Protein AF-A0A0Q6UA56-F1 (afdb_monomer_lite)

Secondary structure (DSSP, 8-state):
---HHHHHHHHHHHHHHHHHHHHTS--GGGS---TTSTTHHHHHHHHHHHHHHHHHHHHSTTTHHHHHHHHHHHHHHIIIIISHHHHHH-TT-HHHHHHHHHHHHHHHHHHHHHHTT---HHHHHHHHHHHHHHHHHHHHHHHHHHHHTHHHHHHHS-TT-S-HHHHHHHHHHHHHHHHHHHHHT-SHHHHHHHHHHH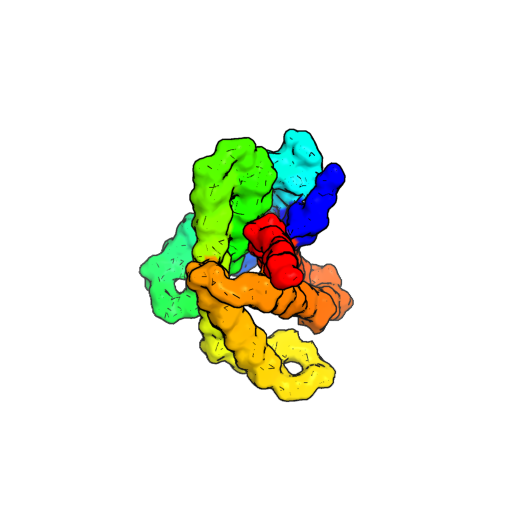HHHHIIIIIHHHHHHSTT-HHHHHHHHHHHHHHHHHHHHHHHHHTT---------

Sequence (253 aa):
MVSVKAVLYALGAFVLGVLGLISGDFAFQWQPVPEHVPLRSVLASVSAAAMAGAALAAVLPRLAREGRLLLAIFFGVWAVLLHGPHVALQPGSVAEWLGVAESAAMAAGGVALFADTLEAETWRRRLTFSSRIAFGLCLLVFGLSHFVYLAFTAQMVPAWLPWRTGWAAATGAGHVLAGLAFLSNRGLKAAGPAIFGMMASFVVLLHIPRVIAEPTSRMEWTMTAVALTLTGAAFALWRRTAEREPEAEPAVQ

Structure (mmCIF, N/CA/C/O backbone):
data_AF-A0A0Q6UA56-F1
#
_entry.id   AF-A0A0Q6UA56-F1
#
loop_
_atom_site.group_PDB
_atom_site.id
_atom_site.type_symbol
_atom_site.label_atom_id
_atom_site.label_alt_id
_atom_site.label_comp_id
_atom_site.label_asym_id
_atom_site.label_entity_id
_atom_site.label_seq_id
_atom_site.pdbx_PDB_ins_code
_atom_site.Cartn_x
_atom_site.Cartn_y
_atom_site.Cartn_z
_atom_site.occupancy
_atom_site.B_iso_or_equiv
_atom_site.auth_seq_id
_atom_site.auth_comp_id
_atom_site.auth_asym_id
_atom_site.auth_atom_id
_atom_site.pdbx_PDB_model_num
ATOM 1 N N . MET A 1 1 ? -3.223 16.951 17.116 1.00 63.03 1 MET A N 1
ATOM 2 C CA . MET A 1 1 ? -1.905 16.512 16.600 1.00 63.03 1 MET A CA 1
ATOM 3 C C . MET A 1 1 ? -2.092 15.732 15.309 1.00 63.03 1 MET A C 1
ATOM 5 O O . MET A 1 1 ? -3.081 15.017 15.189 1.00 63.03 1 MET A O 1
ATOM 9 N N . VAL A 1 2 ? -1.176 15.882 14.351 1.00 77.25 2 VAL A N 1
ATOM 10 C CA . VAL A 1 2 ? -1.194 15.117 13.093 1.00 77.25 2 VAL A CA 1
ATOM 11 C C . VAL A 1 2 ? -0.794 13.666 13.383 1.00 77.25 2 VAL A C 1
ATOM 13 O O . VAL A 1 2 ? 0.146 13.410 14.131 1.00 77.25 2 VAL A O 1
ATOM 16 N N . SER A 1 3 ? -1.534 12.706 12.830 1.00 88.38 3 SER A N 1
ATOM 17 C CA . SER A 1 3 ? -1.296 11.280 13.068 1.00 88.38 3 SER A CA 1
ATOM 18 C C . SER A 1 3 ? -0.100 10.781 12.254 1.00 88.38 3 SER A C 1
ATOM 20 O O . SER A 1 3 ? -0.149 10.812 11.028 1.00 88.38 3 SER A O 1
ATOM 22 N N . VAL A 1 4 ? 0.947 10.269 12.913 1.00 92.06 4 VAL A N 1
ATOM 23 C CA . VAL A 1 4 ? 2.174 9.785 12.239 1.00 92.06 4 VAL A CA 1
ATOM 24 C C . VAL A 1 4 ? 1.868 8.679 11.218 1.00 92.06 4 VAL A C 1
ATOM 26 O O . VAL A 1 4 ? 2.369 8.722 10.098 1.00 92.06 4 VAL A O 1
ATOM 29 N N . LYS A 1 5 ? 0.971 7.738 11.556 1.00 91.44 5 LYS A N 1
ATOM 30 C CA . LYS A 1 5 ? 0.497 6.695 10.623 1.00 91.44 5 LYS A CA 1
ATOM 31 C C . LYS A 1 5 ? -0.157 7.278 9.367 1.00 91.44 5 LYS A C 1
ATOM 33 O O . LYS A 1 5 ? 0.067 6.772 8.272 1.00 91.44 5 LYS A O 1
ATOM 38 N N . ALA A 1 6 ? -0.920 8.363 9.513 1.00 93.75 6 ALA A N 1
ATOM 39 C CA . ALA A 1 6 ? -1.549 9.033 8.380 1.00 93.75 6 ALA A CA 1
ATOM 40 C C . ALA A 1 6 ? -0.520 9.765 7.511 1.00 93.75 6 ALA A C 1
ATOM 42 O O . ALA A 1 6 ? -0.647 9.730 6.295 1.00 93.75 6 ALA A O 1
ATOM 43 N N . VAL A 1 7 ? 0.506 10.376 8.116 1.00 96.88 7 VAL A N 1
ATOM 44 C CA . VAL A 1 7 ? 1.585 11.050 7.375 1.00 96.88 7 VAL A CA 1
ATOM 45 C C . VAL A 1 7 ? 2.345 10.062 6.507 1.00 96.88 7 VAL A C 1
ATOM 47 O O . VAL A 1 7 ? 2.508 10.319 5.322 1.00 96.88 7 VAL A O 1
ATOM 50 N N . LEU A 1 8 ? 2.758 8.919 7.061 1.00 95.88 8 LEU A N 1
ATOM 51 C CA . LEU A 1 8 ? 3.504 7.916 6.301 1.00 95.88 8 LEU A CA 1
ATOM 52 C C . LEU A 1 8 ? 2.693 7.386 5.108 1.00 95.88 8 LEU A C 1
ATOM 54 O O . LEU A 1 8 ? 3.186 7.349 3.985 1.00 95.88 8 LEU A O 1
ATOM 58 N N . TYR A 1 9 ? 1.425 7.039 5.350 1.00 98.25 9 TYR A N 1
ATOM 59 C CA . TYR A 1 9 ? 0.499 6.568 4.319 1.00 98.25 9 TYR A CA 1
ATOM 60 C C . TYR A 1 9 ? 0.261 7.613 3.218 1.00 98.25 9 TYR A C 1
ATOM 62 O O . TYR A 1 9 ? 0.370 7.310 2.026 1.00 98.25 9 TYR A O 1
ATOM 70 N N . ALA A 1 10 ? -0.039 8.852 3.620 1.00 98.19 10 ALA A N 1
ATOM 71 C CA . ALA A 1 10 ? -0.338 9.943 2.705 1.00 98.19 10 ALA A CA 1
ATOM 72 C C . ALA A 1 10 ? 0.896 10.418 1.932 1.00 98.19 10 ALA A C 1
ATOM 74 O O . ALA A 1 10 ? 0.753 10.815 0.784 1.00 98.19 10 ALA A O 1
ATOM 75 N N . LEU A 1 11 ? 2.099 10.350 2.511 1.00 98.44 11 LEU A N 1
ATOM 76 C CA . LEU A 1 11 ? 3.329 10.761 1.834 1.00 98.44 11 LEU A CA 1
ATOM 77 C C . LEU A 1 11 ? 3.565 9.940 0.563 1.00 98.44 11 LEU A C 1
ATOM 79 O O . LEU A 1 11 ? 3.810 10.521 -0.490 1.00 98.44 11 LEU A O 1
ATOM 83 N N . GLY A 1 12 ? 3.419 8.613 0.631 1.00 98.12 12 GLY A N 1
ATOM 84 C CA . GLY A 1 12 ? 3.532 7.762 -0.557 1.00 98.12 12 GLY A CA 1
ATOM 85 C C . GLY A 1 12 ? 2.491 8.118 -1.622 1.00 98.12 12 GLY A C 1
ATOM 86 O O . GLY A 1 12 ? 2.844 8.341 -2.776 1.00 98.12 12 GLY A O 1
ATOM 87 N N . ALA A 1 13 ? 1.227 8.299 -1.225 1.00 98.56 13 ALA A N 1
ATOM 88 C CA . ALA A 1 13 ? 0.138 8.606 -2.152 1.00 98.56 13 ALA A CA 1
ATOM 89 C C . ALA A 1 13 ? 0.306 9.997 -2.785 1.00 98.56 13 ALA A C 1
ATOM 91 O O . ALA A 1 13 ? 0.029 10.190 -3.969 1.00 98.56 13 ALA A O 1
ATOM 92 N N . PHE A 1 14 ? 0.810 10.958 -2.009 1.00 98.75 14 PHE A N 1
ATOM 93 C CA . PHE A 1 14 ? 1.140 12.294 -2.482 1.00 98.75 14 PHE A CA 1
ATOM 94 C C . PHE A 1 14 ? 2.258 12.252 -3.524 1.00 98.75 14 PHE A C 1
ATOM 96 O O . PHE A 1 14 ? 2.091 12.814 -4.604 1.00 98.75 14 PHE A O 1
ATOM 103 N N . VAL A 1 15 ? 3.357 11.542 -3.244 1.00 98.50 15 VAL A N 1
ATOM 104 C CA . VAL A 1 15 ? 4.458 11.367 -4.205 1.00 98.50 15 VAL A CA 1
ATOM 105 C C . VAL A 1 15 ? 3.955 10.683 -5.476 1.00 98.50 15 VAL A C 1
ATOM 107 O O . VAL A 1 15 ? 4.253 11.151 -6.570 1.00 98.50 15 VAL A O 1
ATOM 110 N N . LEU A 1 16 ? 3.121 9.647 -5.355 1.00 97.94 16 LEU A N 1
ATOM 111 C CA . LEU A 1 16 ? 2.505 8.968 -6.497 1.00 97.94 16 LEU A CA 1
ATOM 112 C C . LEU A 1 16 ? 1.686 9.940 -7.370 1.00 97.94 16 LEU A C 1
ATOM 114 O O . LEU A 1 16 ? 1.749 9.885 -8.599 1.00 97.94 16 LEU A O 1
ATOM 118 N N . GLY A 1 17 ? 0.952 10.863 -6.740 1.00 98.31 17 GLY A N 1
ATOM 119 C CA . GLY A 1 17 ? 0.175 11.896 -7.430 1.00 98.31 17 GLY A CA 1
ATOM 120 C C . GLY A 1 17 ? 1.066 12.934 -8.105 1.00 98.31 17 GLY A C 1
ATOM 121 O O . GLY A 1 17 ? 0.856 13.273 -9.264 1.00 98.31 17 GLY A O 1
ATOM 122 N N . VAL A 1 18 ? 2.125 13.386 -7.434 1.00 98.62 18 VAL A N 1
ATOM 123 C CA . VAL A 1 18 ? 3.112 14.301 -8.026 1.00 98.62 18 VAL A CA 1
ATOM 124 C C . VAL A 1 18 ? 3.795 13.667 -9.243 1.00 98.62 18 VAL A C 1
ATOM 126 O O . VAL A 1 18 ? 3.901 14.314 -10.282 1.00 98.62 18 VAL A O 1
ATOM 129 N N . LEU A 1 19 ? 4.187 12.392 -9.168 1.00 98.25 19 LEU A N 1
ATOM 130 C CA . LEU A 1 19 ? 4.771 11.668 -10.304 1.00 98.25 19 LEU A CA 1
ATOM 131 C C . LEU A 1 19 ? 3.794 11.564 -11.480 1.00 98.25 19 LEU A C 1
ATOM 133 O O . LEU A 1 19 ? 4.201 11.737 -12.630 1.00 98.25 19 LEU A O 1
ATOM 137 N N . GLY A 1 20 ? 2.510 11.315 -11.210 1.00 97.69 20 GLY A N 1
ATOM 138 C CA . GLY A 1 20 ? 1.463 11.316 -12.233 1.00 97.69 20 GLY A CA 1
ATOM 139 C C . GLY A 1 20 ? 1.304 12.680 -12.912 1.00 97.69 20 GLY A C 1
ATOM 140 O O . GLY A 1 20 ? 1.238 12.747 -14.134 1.00 97.69 20 GLY A O 1
ATOM 141 N N . LEU A 1 21 ? 1.339 13.773 -12.142 1.00 98.19 21 LEU A N 1
ATOM 142 C CA . LEU A 1 21 ? 1.264 15.140 -12.672 1.00 98.19 21 LEU A CA 1
ATOM 143 C C . LEU A 1 21 ? 2.483 15.516 -13.519 1.00 98.19 21 LEU A C 1
ATOM 145 O O . LEU A 1 21 ? 2.326 16.120 -14.575 1.00 98.19 21 LEU A O 1
ATOM 149 N N . ILE A 1 22 ? 3.687 15.148 -13.074 1.00 97.62 22 ILE A N 1
ATOM 150 C CA . ILE A 1 22 ? 4.934 15.424 -13.803 1.00 97.62 22 ILE A CA 1
ATOM 151 C C . ILE A 1 22 ? 4.972 14.651 -15.124 1.00 97.62 22 ILE A C 1
ATOM 153 O O . ILE A 1 22 ? 5.412 15.178 -16.141 1.00 97.62 22 ILE A O 1
ATOM 157 N N . SER A 1 23 ? 4.529 13.394 -15.108 1.00 96.50 23 SER A N 1
ATOM 158 C CA . SER A 1 23 ? 4.579 12.521 -16.285 1.00 96.50 23 SER A CA 1
ATOM 159 C C . SER A 1 23 ? 3.403 12.690 -17.244 1.00 96.50 23 SER A C 1
ATOM 161 O O . SER A 1 23 ? 3.519 12.295 -18.401 1.00 96.50 23 SER A O 1
ATOM 163 N N . GLY A 1 24 ? 2.272 13.233 -16.781 1.00 96.19 24 GLY A N 1
ATOM 164 C CA . GLY A 1 24 ? 1.023 13.263 -17.546 1.00 96.19 24 GLY A CA 1
ATOM 165 C C . GLY A 1 24 ? 0.486 11.864 -17.865 1.00 96.19 24 GLY A C 1
ATOM 166 O O . GLY A 1 24 ? -0.203 11.683 -18.869 1.00 96.19 24 GLY A O 1
ATOM 167 N N . ASP A 1 25 ? 0.842 10.866 -17.053 1.00 97.19 25 ASP A N 1
ATOM 168 C CA . ASP A 1 25 ? 0.607 9.454 -17.335 1.00 97.19 25 ASP A CA 1
ATOM 169 C C . ASP A 1 25 ? 0.275 8.659 -16.059 1.00 97.19 25 ASP A C 1
ATOM 171 O O . ASP A 1 25 ? 0.653 9.015 -14.939 1.00 97.19 25 ASP A O 1
ATOM 175 N N . PHE A 1 26 ? -0.456 7.562 -16.238 1.00 97.31 26 PHE A N 1
ATOM 176 C CA . PHE A 1 26 ? -0.879 6.651 -15.183 1.00 97.31 26 PHE A CA 1
ATOM 177 C C . PHE A 1 26 ? 0.310 5.911 -14.553 1.00 97.31 26 PHE A C 1
ATOM 179 O O . PHE A 1 26 ? 1.365 5.752 -15.167 1.00 97.31 26 PHE A O 1
ATOM 186 N N . ALA A 1 27 ? 0.146 5.463 -13.306 1.00 96.38 27 ALA A N 1
ATOM 187 C CA . ALA A 1 27 ? 1.198 4.827 -12.509 1.00 96.38 27 ALA A CA 1
ATOM 188 C C . ALA A 1 27 ? 1.499 3.377 -12.948 1.00 96.38 27 ALA A C 1
ATOM 190 O O . ALA A 1 27 ? 1.252 2.445 -12.188 1.00 96.38 27 ALA A O 1
ATOM 191 N N . PHE A 1 28 ? 2.031 3.185 -14.160 1.00 96.69 28 PHE A N 1
ATOM 192 C CA . PHE A 1 28 ? 2.455 1.889 -14.714 1.00 96.69 28 PHE A CA 1
ATOM 193 C C . PHE A 1 28 ? 1.449 0.756 -14.420 1.00 96.69 28 PHE A C 1
ATOM 195 O O . PHE A 1 28 ? 0.249 0.920 -14.627 1.00 96.69 28 PHE A O 1
ATOM 202 N N . GLN A 1 29 ? 1.928 -0.376 -13.893 1.00 94.75 29 GLN A N 1
ATOM 203 C CA . GLN A 1 29 ? 1.103 -1.529 -13.537 1.00 94.75 29 GLN A CA 1
ATOM 204 C C . GLN A 1 29 ? 0.075 -1.237 -12.436 1.00 94.75 29 GLN A C 1
ATOM 206 O O . GLN A 1 29 ? -0.913 -1.946 -12.355 1.00 94.75 29 GLN A O 1
ATOM 211 N N . TRP A 1 30 ? 0.248 -0.204 -11.604 1.00 96.44 30 TRP A N 1
ATOM 212 C CA . TRP A 1 30 ? -0.716 0.120 -10.543 1.00 96.44 30 TRP A CA 1
ATOM 213 C C . TRP A 1 30 ? -1.978 0.803 -11.076 1.00 96.44 30 TRP A C 1
ATOM 215 O O . TRP A 1 30 ? -3.033 0.696 -10.455 1.00 96.44 30 TRP A O 1
ATOM 225 N N . GLN A 1 31 ? -1.887 1.455 -12.238 1.00 95.94 31 GLN A N 1
ATOM 226 C CA . GLN A 1 31 ? -3.025 2.007 -12.973 1.00 95.94 31 GLN A CA 1
ATOM 227 C C . GLN A 1 31 ? -2.971 1.549 -14.440 1.00 95.94 31 GLN A C 1
ATOM 229 O O . GLN A 1 31 ? -2.607 2.348 -15.307 1.00 95.94 31 GLN A O 1
ATOM 234 N N . PRO A 1 32 ? -3.330 0.285 -14.735 1.00 94.94 32 PRO A N 1
ATOM 235 C CA . PRO A 1 32 ? -3.221 -0.316 -16.066 1.00 94.94 32 PRO A CA 1
ATOM 236 C C . PRO A 1 32 ? -4.303 0.202 -17.036 1.00 94.94 32 PRO A C 1
ATOM 238 O O . PRO A 1 32 ? -5.095 -0.554 -17.588 1.00 94.94 32 PRO A O 1
ATOM 241 N N . VAL A 1 33 ? -4.366 1.519 -17.247 1.00 95.06 33 VAL A N 1
ATOM 242 C CA . VAL A 1 33 ? -5.292 2.149 -18.195 1.00 95.06 33 VAL A CA 1
ATOM 243 C C . VAL A 1 33 ? -4.732 2.006 -19.616 1.00 95.06 33 VAL A C 1
ATOM 245 O O . VAL A 1 33 ? -3.648 2.547 -19.883 1.00 95.06 33 VAL A O 1
ATOM 248 N N . PRO A 1 34 ? -5.451 1.337 -20.541 1.00 93.69 34 PRO A N 1
ATOM 249 C CA . PRO A 1 34 ? -4.955 1.064 -21.887 1.00 93.69 34 PRO A CA 1
ATOM 250 C C . PRO A 1 34 ? -4.600 2.326 -22.676 1.00 93.69 34 PRO A C 1
ATOM 252 O O . PRO A 1 34 ? -5.268 3.351 -22.557 1.00 93.69 34 PRO A O 1
ATOM 255 N N . GLU A 1 35 ? -3.590 2.235 -23.542 1.00 92.88 35 GLU A N 1
ATOM 256 C CA . GLU A 1 35 ? -3.100 3.370 -24.342 1.00 92.88 35 GLU A CA 1
ATOM 257 C C . GLU A 1 35 ? -4.153 3.960 -25.291 1.00 92.88 35 GLU A C 1
ATOM 259 O O . GLU A 1 35 ? -4.131 5.156 -25.567 1.00 92.88 35 GLU A O 1
ATOM 264 N N . HIS A 1 36 ? -5.110 3.145 -25.743 1.00 93.88 36 HIS A N 1
ATOM 265 C CA . HIS A 1 36 ? -6.160 3.552 -26.680 1.00 93.88 36 HIS A CA 1
ATOM 266 C C . HIS A 1 36 ? -7.305 4.354 -26.036 1.00 93.88 36 HIS A C 1
ATOM 268 O O . HIS A 1 36 ? -8.225 4.773 -26.738 1.00 93.88 36 HIS A O 1
ATOM 274 N N . VAL A 1 37 ? -7.298 4.552 -24.712 1.00 95.19 37 VAL A N 1
ATOM 275 C CA . VAL A 1 37 ? -8.332 5.338 -24.027 1.00 95.19 37 VAL A CA 1
ATOM 276 C C . VAL A 1 37 ? -8.251 6.805 -24.482 1.00 95.19 37 VAL A C 1
ATOM 278 O O . VAL A 1 37 ? -7.183 7.417 -24.409 1.00 95.19 37 VAL A O 1
ATOM 281 N N . PRO A 1 38 ? -9.357 7.422 -24.936 1.00 96.12 38 PRO A N 1
ATOM 282 C CA . PRO A 1 38 ? -9.341 8.824 -25.337 1.00 96.12 38 PRO A CA 1
ATOM 283 C C . PRO A 1 38 ? -9.033 9.731 -24.140 1.00 96.12 38 PRO A C 1
ATOM 285 O O . PRO A 1 38 ? -9.452 9.461 -23.016 1.00 96.12 38 PRO A O 1
ATOM 288 N N . LEU A 1 39 ? -8.312 10.833 -24.384 1.00 95.94 39 LEU A N 1
ATOM 289 C CA . LEU A 1 39 ? -7.909 11.799 -23.349 1.00 95.94 39 LEU A CA 1
ATOM 290 C C . LEU A 1 39 ? -7.103 11.176 -22.189 1.00 95.94 39 LEU A C 1
ATOM 292 O O . LEU A 1 39 ? -7.087 11.724 -21.088 1.00 95.94 39 LEU A O 1
ATOM 296 N N . ARG A 1 40 ? -6.404 10.054 -22.425 1.00 95.38 40 ARG A N 1
ATOM 297 C CA . ARG A 1 40 ? -5.657 9.300 -21.403 1.00 95.38 40 ARG A CA 1
ATOM 298 C C . ARG A 1 40 ? -4.748 10.170 -20.535 1.00 95.38 40 ARG A C 1
ATOM 300 O O . ARG A 1 40 ? -4.776 10.029 -19.319 1.00 95.38 40 ARG A O 1
ATOM 307 N N . SER A 1 41 ? -3.988 11.089 -21.131 1.00 96.38 41 SER A N 1
ATOM 308 C CA . SER A 1 41 ? -3.093 11.986 -20.385 1.00 96.38 41 SER A CA 1
ATOM 309 C C . SER A 1 41 ? -3.844 12.996 -19.514 1.00 96.38 41 SER A C 1
ATOM 311 O O . SER A 1 41 ? -3.438 13.277 -18.389 1.00 96.38 41 SER A O 1
ATOM 313 N N . VAL A 1 42 ? -4.982 13.513 -19.988 1.00 97.12 42 VAL A N 1
ATOM 314 C CA . VAL A 1 42 ? -5.856 14.395 -19.199 1.00 97.12 42 VAL A CA 1
ATOM 315 C C . VAL A 1 42 ? -6.450 13.622 -18.025 1.00 97.12 42 VAL A C 1
ATOM 317 O O . VAL A 1 42 ? -6.401 14.097 -16.893 1.00 97.12 42 VAL A O 1
ATOM 320 N N . LEU A 1 43 ? -6.954 12.409 -18.270 1.00 97.00 43 LEU A N 1
ATOM 321 C CA . LEU A 1 43 ? -7.477 11.530 -17.223 1.00 97.00 43 LEU A CA 1
ATOM 322 C C . LEU A 1 43 ? -6.396 11.170 -16.197 1.00 97.00 43 LEU A C 1
ATOM 324 O O . LEU A 1 43 ? -6.668 11.200 -14.998 1.00 97.00 43 LEU A O 1
ATOM 328 N N . ALA A 1 44 ? -5.170 10.894 -16.648 1.00 97.19 44 ALA A N 1
ATOM 329 C CA . ALA A 1 44 ? -4.029 10.638 -15.777 1.00 97.19 44 ALA A CA 1
ATOM 330 C C . ALA A 1 44 ? -3.712 11.850 -14.895 1.00 97.19 44 ALA A C 1
ATOM 332 O O . ALA A 1 44 ? -3.604 11.702 -13.681 1.00 97.19 44 ALA A O 1
ATOM 333 N N . SER A 1 45 ? -3.649 13.052 -15.470 1.00 97.69 45 SER A N 1
ATOM 334 C CA . SER A 1 45 ? -3.406 14.291 -14.722 1.00 97.69 45 SER A CA 1
ATOM 335 C C . SER A 1 45 ? -4.516 14.599 -13.713 1.00 97.69 45 SER A C 1
ATOM 337 O O . SER A 1 45 ? -4.225 14.992 -12.585 1.00 97.69 45 SER A O 1
ATOM 339 N N . VAL A 1 46 ? -5.786 14.375 -14.068 1.00 97.50 46 VAL A N 1
ATOM 340 C CA . VAL A 1 46 ? -6.924 14.542 -13.143 1.00 97.50 46 VAL A CA 1
ATOM 341 C C . VAL A 1 46 ? -6.865 13.513 -12.012 1.00 97.50 46 VAL A C 1
ATOM 343 O O . VAL A 1 46 ? -7.003 13.882 -10.846 1.00 97.50 46 VAL A O 1
ATOM 346 N N . SER A 1 47 ? -6.608 12.243 -12.338 1.00 96.50 47 SER A N 1
ATOM 347 C CA . SER A 1 47 ? -6.406 11.156 -11.369 1.00 96.50 47 SER A CA 1
ATOM 348 C C . SER A 1 47 ? -5.273 11.500 -10.391 1.00 96.50 47 SER A C 1
ATOM 350 O O . SER A 1 47 ? -5.435 11.437 -9.171 1.00 96.50 47 SER A O 1
ATOM 352 N N . ALA A 1 48 ? -4.145 11.966 -10.924 1.00 98.00 48 ALA A N 1
ATOM 353 C CA . ALA A 1 48 ? -2.962 12.351 -10.172 1.00 98.00 48 ALA A CA 1
ATOM 354 C C . ALA A 1 48 ? -3.204 13.565 -9.255 1.00 98.00 48 ALA A C 1
ATOM 356 O O . ALA A 1 48 ? -2.846 13.522 -8.075 1.00 98.00 48 ALA A O 1
ATOM 357 N N . ALA A 1 49 ? -3.877 14.609 -9.756 1.00 98.31 49 ALA A N 1
ATOM 358 C CA . ALA A 1 49 ? -4.280 15.775 -8.967 1.00 98.31 49 ALA A CA 1
ATOM 359 C C . ALA A 1 49 ? -5.228 15.388 -7.824 1.00 98.31 49 ALA A C 1
ATOM 361 O O . ALA A 1 49 ? -5.032 15.814 -6.684 1.00 98.31 49 ALA A O 1
ATOM 362 N N . ALA A 1 50 ? -6.235 14.558 -8.114 1.00 97.50 50 ALA A N 1
ATOM 363 C CA . ALA A 1 50 ? -7.196 14.090 -7.123 1.00 97.50 50 ALA A CA 1
ATOM 364 C C . ALA A 1 50 ? -6.510 13.280 -6.014 1.00 97.50 50 ALA A C 1
ATOM 366 O O . ALA A 1 50 ? -6.767 13.517 -4.834 1.00 97.50 50 ALA A O 1
ATOM 367 N N . MET A 1 51 ? -5.590 12.379 -6.373 1.00 97.81 51 MET A N 1
ATOM 368 C CA . MET A 1 51 ? -4.825 11.590 -5.406 1.00 97.81 51 MET A CA 1
ATOM 369 C C . MET A 1 51 ? -3.906 12.463 -4.542 1.00 97.81 51 MET A C 1
ATOM 371 O O . MET A 1 51 ? -3.912 12.324 -3.318 1.00 97.81 51 MET A O 1
ATOM 375 N N . ALA A 1 52 ? -3.162 13.398 -5.145 1.00 98.50 52 ALA A N 1
ATOM 376 C CA . ALA A 1 52 ? -2.298 14.319 -4.406 1.00 98.50 52 ALA A CA 1
ATOM 377 C C . ALA A 1 52 ? -3.107 15.213 -3.448 1.00 98.50 52 ALA A C 1
ATOM 379 O O . ALA A 1 52 ? -2.742 15.372 -2.281 1.00 98.50 52 ALA A O 1
ATOM 380 N N . GLY A 1 53 ? -4.245 15.743 -3.909 1.00 98.44 53 GLY A N 1
ATOM 381 C CA . GLY A 1 53 ? -5.164 16.533 -3.090 1.00 98.44 53 GLY A CA 1
ATOM 382 C C . GLY A 1 53 ? -5.771 15.730 -1.937 1.00 98.44 53 GLY A C 1
ATOM 383 O O . GLY A 1 53 ? -5.788 16.204 -0.801 1.00 98.44 53 GLY A O 1
ATOM 384 N N . ALA A 1 54 ? -6.203 14.490 -2.190 1.00 98.44 54 ALA A N 1
ATOM 385 C CA . ALA A 1 54 ? -6.722 13.594 -1.157 1.00 98.44 54 ALA A CA 1
ATOM 386 C C . ALA A 1 54 ? -5.650 13.234 -0.113 1.00 98.44 54 ALA A C 1
ATOM 388 O O . ALA A 1 54 ? -5.946 13.187 1.082 1.00 98.44 54 ALA A O 1
ATOM 389 N N . ALA A 1 55 ? -4.397 13.048 -0.538 1.00 98.50 55 ALA A N 1
ATOM 390 C CA . ALA A 1 55 ? -3.264 12.811 0.351 1.00 98.50 55 ALA A CA 1
ATOM 391 C C . ALA A 1 55 ? -2.948 14.011 1.252 1.00 98.50 55 ALA A C 1
ATOM 393 O O . ALA A 1 55 ? -2.812 13.844 2.465 1.00 98.50 55 ALA A O 1
ATOM 394 N N . LEU A 1 56 ? -2.925 15.225 0.697 1.00 98.00 56 LEU A N 1
ATOM 395 C CA . LEU A 1 56 ? -2.813 16.457 1.482 1.00 98.00 56 LEU A CA 1
ATOM 396 C C . LEU A 1 56 ? -3.975 16.588 2.478 1.00 98.00 56 LEU A C 1
ATOM 398 O O . LEU A 1 56 ? -3.758 16.806 3.670 1.00 98.00 56 LEU A O 1
ATOM 402 N N . ALA A 1 57 ? -5.211 16.388 2.020 1.00 97.94 57 ALA A N 1
ATOM 403 C CA . ALA A 1 57 ? -6.396 16.445 2.870 1.00 97.94 57 ALA A CA 1
ATOM 404 C C . ALA A 1 57 ? -6.329 15.433 4.030 1.00 97.94 57 ALA A C 1
ATOM 406 O O . ALA A 1 57 ? -6.653 15.785 5.161 1.00 97.94 57 ALA A O 1
ATOM 407 N N . ALA A 1 58 ? -5.832 14.213 3.792 1.00 97.75 58 ALA A N 1
ATOM 408 C CA . ALA A 1 58 ? -5.786 13.129 4.780 1.00 97.75 58 ALA A CA 1
ATOM 409 C C . ALA A 1 58 ? -4.956 13.447 6.043 1.00 97.75 58 ALA A C 1
ATOM 411 O O . ALA A 1 58 ? -5.194 12.848 7.106 1.00 97.75 58 ALA A O 1
ATOM 412 N N . VAL A 1 59 ? -4.003 14.382 5.940 1.00 97.00 59 VAL A N 1
ATOM 413 C CA . VAL A 1 59 ? -3.134 14.823 7.046 1.00 97.00 59 VAL A CA 1
ATOM 414 C C . VAL A 1 59 ? -3.547 16.165 7.653 1.00 97.00 59 VAL A C 1
ATOM 416 O O . VAL A 1 59 ? -3.166 16.458 8.788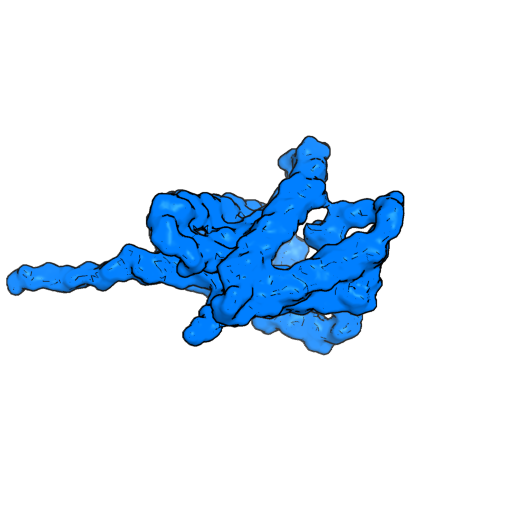 1.00 97.00 59 VAL A O 1
ATOM 419 N N . LEU A 1 60 ? -4.363 16.959 6.955 1.00 95.62 60 LEU A N 1
ATOM 420 C CA . LEU A 1 60 ? -4.877 18.232 7.458 1.00 95.62 60 LEU A CA 1
ATOM 421 C C . LEU A 1 60 ? -6.018 17.987 8.456 1.00 95.62 60 LEU A C 1
ATOM 423 O O . LEU A 1 60 ? -7.031 17.412 8.070 1.00 95.62 60 LEU A O 1
ATOM 427 N N . PRO A 1 61 ? -5.941 18.465 9.716 1.00 92.69 61 PRO A N 1
ATOM 428 C CA . PRO A 1 61 ? -6.943 18.150 10.741 1.00 92.69 61 PRO A CA 1
ATOM 429 C C . PRO A 1 61 ? -8.396 18.433 10.334 1.00 92.69 61 PRO A C 1
ATOM 431 O O . PRO A 1 61 ? -9.286 17.678 10.707 1.00 92.69 61 PRO A O 1
ATOM 434 N N . ARG A 1 62 ? -8.623 19.493 9.545 1.00 94.94 62 ARG A N 1
ATOM 435 C CA . ARG A 1 62 ? -9.954 19.912 9.077 1.00 94.94 62 ARG A CA 1
ATOM 436 C C . ARG A 1 62 ? -10.528 19.047 7.951 1.00 94.94 62 ARG A C 1
ATOM 438 O O . ARG A 1 62 ? -11.737 19.043 7.792 1.00 94.94 62 ARG A O 1
ATOM 445 N N . LEU A 1 63 ? -9.677 18.377 7.171 1.00 96.81 63 LEU A N 1
ATOM 446 C CA . LEU A 1 63 ? -10.059 17.607 5.975 1.00 96.81 63 LEU A CA 1
ATOM 447 C C . LEU A 1 63 ? -9.671 16.125 6.080 1.00 96.81 63 LEU A C 1
ATOM 449 O O . LEU A 1 63 ? -9.775 15.365 5.117 1.00 96.81 63 LEU A O 1
ATOM 453 N N . ALA A 1 64 ? -9.168 15.710 7.246 1.00 96.00 64 ALA A N 1
ATOM 454 C CA . ALA A 1 64 ? -8.568 14.402 7.439 1.00 96.00 64 ALA A CA 1
ATOM 455 C C . ALA A 1 64 ? -9.561 13.276 7.155 1.00 96.00 64 ALA A C 1
ATOM 457 O O . ALA A 1 64 ? -9.193 12.266 6.559 1.00 96.00 64 ALA A O 1
ATOM 458 N N . ARG A 1 65 ? -10.818 13.443 7.572 1.00 96.88 65 ARG A N 1
ATOM 459 C CA . ARG A 1 65 ? -11.879 12.460 7.358 1.00 96.88 65 ARG A CA 1
ATOM 460 C C . ARG A 1 65 ? -12.125 12.248 5.865 1.00 96.88 65 ARG A C 1
ATOM 462 O O . ARG A 1 65 ? -12.097 11.113 5.396 1.00 96.88 65 ARG A O 1
ATOM 469 N N . GLU A 1 66 ? -12.310 13.333 5.132 1.00 97.94 66 GLU A N 1
ATOM 470 C CA . GLU A 1 66 ? -12.615 13.353 3.706 1.00 97.94 66 GLU A CA 1
ATOM 471 C C . GLU A 1 66 ? -11.430 12.820 2.902 1.00 97.94 66 GLU A C 1
ATOM 473 O O . GLU A 1 66 ? -11.604 11.918 2.091 1.00 97.94 66 GLU A O 1
ATOM 478 N N . GLY A 1 67 ? -10.210 13.285 3.181 1.00 98.06 67 GLY A N 1
ATOM 479 C CA . GLY A 1 67 ? -9.006 12.823 2.488 1.00 98.06 67 GLY A CA 1
ATOM 480 C C . GLY A 1 67 ? -8.736 11.328 2.676 1.00 98.06 67 GLY A C 1
ATOM 481 O O . GLY A 1 67 ? -8.424 10.624 1.717 1.00 98.06 67 GLY A O 1
ATOM 482 N N . ARG A 1 68 ? -8.920 10.800 3.895 1.00 98.12 68 ARG A N 1
ATOM 483 C CA . ARG A 1 68 ? -8.752 9.360 4.177 1.00 98.12 68 ARG A CA 1
ATOM 484 C C . ARG A 1 68 ? -9.810 8.516 3.472 1.00 98.12 68 ARG A C 1
ATOM 486 O O . ARG A 1 68 ? -9.476 7.458 2.944 1.00 98.12 68 ARG A O 1
ATOM 493 N N . LEU A 1 69 ? -11.058 8.990 3.445 1.00 98.38 69 LEU A N 1
ATOM 494 C CA . LEU A 1 69 ? -12.138 8.339 2.707 1.00 98.38 69 LEU A CA 1
ATOM 495 C C . LEU A 1 69 ? -11.864 8.347 1.202 1.00 98.38 69 LEU A C 1
ATOM 497 O O . LEU A 1 69 ? -11.992 7.312 0.557 1.00 98.38 69 LEU A O 1
ATOM 501 N N . LEU A 1 70 ? -11.457 9.492 0.653 1.00 98.38 70 LEU A N 1
ATOM 502 C CA . LEU A 1 70 ? -11.145 9.632 -0.764 1.00 98.38 70 LEU A CA 1
ATOM 503 C C . LEU A 1 70 ? -10.013 8.693 -1.174 1.00 98.38 70 LEU A C 1
ATOM 505 O O . LEU A 1 70 ? -10.186 7.961 -2.138 1.00 98.38 70 LEU A O 1
ATOM 509 N N . LEU A 1 71 ? -8.912 8.621 -0.418 1.00 98.56 71 LEU A N 1
ATOM 510 C CA . LEU A 1 71 ? -7.839 7.659 -0.704 1.00 98.56 71 LEU A CA 1
ATOM 511 C C . LEU A 1 71 ? -8.315 6.203 -0.615 1.00 98.56 71 LEU A C 1
ATOM 513 O O . LEU A 1 71 ? -7.926 5.384 -1.444 1.00 98.56 71 LEU A O 1
ATOM 517 N N . ALA A 1 72 ? -9.167 5.872 0.362 1.00 98.69 72 ALA A N 1
ATOM 518 C CA . ALA A 1 72 ? -9.740 4.533 0.485 1.00 98.69 72 ALA A CA 1
ATOM 519 C C . ALA A 1 72 ? -10.571 4.151 -0.751 1.00 98.69 72 ALA A C 1
ATOM 521 O O . ALA A 1 72 ? -10.398 3.067 -1.305 1.00 98.69 72 ALA A O 1
ATOM 522 N N . ILE A 1 73 ? -11.449 5.056 -1.195 1.00 98.50 73 ILE A N 1
ATOM 523 C CA . ILE A 1 73 ? -12.279 4.870 -2.390 1.00 98.50 73 ILE A CA 1
ATOM 524 C C . ILE A 1 73 ? -11.397 4.779 -3.630 1.00 98.50 73 ILE A C 1
ATOM 526 O O . ILE A 1 73 ? -11.595 3.897 -4.454 1.00 98.50 73 ILE A O 1
ATOM 530 N N . PHE A 1 74 ? -10.411 5.659 -3.751 1.00 97.31 74 PHE A N 1
ATOM 531 C CA . PHE A 1 74 ? -9.563 5.773 -4.926 1.00 97.31 74 PHE A CA 1
ATOM 532 C C . PHE A 1 74 ? -8.743 4.500 -5.177 1.00 97.31 74 PHE A C 1
ATOM 534 O O . PHE A 1 74 ? -8.822 3.920 -6.258 1.00 97.31 74 PHE A O 1
ATOM 541 N N . PHE A 1 75 ? -8.048 3.986 -4.159 1.00 98.62 75 PHE A N 1
ATOM 542 C CA . PHE A 1 75 ? -7.341 2.708 -4.279 1.00 98.62 75 PHE A CA 1
ATOM 543 C C . PHE A 1 75 ? -8.294 1.507 -4.362 1.00 98.62 75 PHE A C 1
ATOM 545 O O . PHE A 1 75 ? -7.981 0.516 -5.018 1.00 98.62 75 PHE A O 1
ATOM 552 N N . GLY A 1 76 ? -9.484 1.592 -3.755 1.00 98.44 76 GLY A N 1
ATOM 553 C CA . GLY A 1 76 ? -10.529 0.579 -3.921 1.00 98.44 76 GLY A CA 1
ATOM 554 C C . GLY A 1 76 ? -11.028 0.496 -5.367 1.00 98.44 76 GLY A C 1
ATOM 555 O O . GLY A 1 76 ? -11.207 -0.595 -5.902 1.00 98.44 76 GLY A O 1
ATOM 556 N N . VAL A 1 77 ? -11.174 1.645 -6.030 1.00 97.62 77 VAL A N 1
ATOM 557 C CA . VAL A 1 77 ? -11.488 1.744 -7.458 1.00 97.62 77 VAL A CA 1
ATOM 558 C C . VAL A 1 77 ? -10.375 1.129 -8.299 1.00 97.62 77 VAL A C 1
ATOM 560 O O . VAL A 1 77 ? -10.684 0.392 -9.230 1.00 97.62 77 VAL A O 1
ATOM 563 N N . TRP A 1 78 ? -9.100 1.345 -7.962 1.00 97.38 78 TRP A N 1
ATOM 564 C CA . TRP A 1 78 ? -8.000 0.670 -8.660 1.00 97.38 78 TRP A CA 1
ATOM 565 C C . TRP A 1 78 ? -8.096 -0.850 -8.516 1.00 97.38 78 TRP A C 1
ATOM 567 O O . TRP A 1 78 ? -8.072 -1.562 -9.518 1.00 97.38 78 TRP A O 1
ATOM 577 N N . ALA A 1 79 ? -8.289 -1.347 -7.292 1.00 97.88 79 ALA A N 1
ATOM 578 C CA . ALA A 1 79 ? -8.385 -2.779 -7.021 1.00 97.88 79 ALA A CA 1
ATOM 579 C C . ALA A 1 79 ? -9.526 -3.451 -7.802 1.00 97.88 79 ALA A C 1
ATOM 581 O O . ALA A 1 79 ? -9.349 -4.538 -8.344 1.00 97.88 79 ALA A O 1
ATOM 582 N N . VAL A 1 80 ? -10.696 -2.807 -7.866 1.00 97.75 80 VAL A N 1
ATOM 583 C CA . VAL A 1 80 ? -11.894 -3.401 -8.473 1.00 97.75 80 VAL A CA 1
ATOM 584 C C . VAL A 1 80 ? -11.982 -3.120 -9.969 1.00 97.75 80 VAL A C 1
ATOM 586 O O . VAL A 1 80 ? -12.166 -4.050 -10.744 1.00 97.75 80 VAL A O 1
ATOM 589 N N . LEU A 1 81 ? -11.879 -1.857 -10.387 1.00 96.81 81 LEU A N 1
ATOM 590 C CA . LEU A 1 81 ? -12.141 -1.467 -11.775 1.00 96.81 81 LEU A CA 1
ATOM 591 C C . LEU A 1 81 ? -10.918 -1.611 -12.674 1.00 96.81 81 LEU A C 1
ATOM 593 O O . LEU A 1 81 ? -11.088 -1.942 -13.843 1.00 96.81 81 LEU A O 1
ATOM 597 N N . LEU A 1 82 ? -9.710 -1.366 -12.157 1.00 96.12 82 LEU A N 1
ATOM 598 C CA . LEU A 1 82 ? -8.499 -1.469 -12.974 1.00 96.12 82 LEU A CA 1
ATOM 599 C C . LEU A 1 82 ? -7.917 -2.884 -12.951 1.00 96.12 82 LEU A C 1
ATOM 601 O O . LEU A 1 82 ? -7.537 -3.391 -13.995 1.00 96.12 82 LEU A O 1
ATOM 605 N N . HIS A 1 83 ? -7.902 -3.543 -11.790 1.00 97.75 83 HIS A N 1
ATOM 606 C CA . HIS A 1 83 ? -7.301 -4.877 -11.646 1.00 97.75 83 HIS A CA 1
ATOM 607 C C . HIS A 1 83 ? -8.308 -6.034 -11.704 1.00 97.75 83 HIS A C 1
ATOM 609 O O . HIS A 1 83 ? -7.983 -7.121 -12.180 1.00 97.75 83 HIS A O 1
ATOM 615 N N . GLY A 1 84 ? -9.557 -5.817 -11.281 1.00 96.25 84 GLY A N 1
ATOM 616 C CA . GLY A 1 84 ? -10.596 -6.853 -11.283 1.00 96.25 84 GLY A CA 1
ATOM 617 C C . GLY A 1 84 ? -10.847 -7.510 -12.651 1.00 96.25 84 GLY A C 1
ATOM 618 O O . GLY A 1 84 ? -10.901 -8.741 -12.707 1.00 96.25 84 GLY A O 1
ATOM 619 N N . PRO A 1 85 ? -10.947 -6.753 -13.765 1.00 96.69 85 PRO A N 1
ATOM 620 C CA . PRO A 1 85 ? -11.104 -7.343 -15.094 1.00 96.69 85 PRO A CA 1
ATOM 621 C C . PRO A 1 85 ? -9.934 -8.246 -15.495 1.00 96.69 85 PRO A C 1
ATOM 623 O O . PRO A 1 85 ? -10.151 -9.300 -16.087 1.00 96.69 85 PRO A O 1
ATOM 626 N N . HIS A 1 86 ? -8.703 -7.875 -15.137 1.00 95.75 86 HIS A N 1
ATOM 627 C CA . HIS A 1 86 ? -7.517 -8.663 -15.466 1.00 95.75 86 HIS A CA 1
ATOM 628 C C . HIS A 1 86 ? -7.516 -10.015 -14.748 1.00 95.75 86 HIS A C 1
ATOM 630 O O . HIS A 1 86 ? -7.284 -11.049 -15.374 1.00 95.75 86 HIS A O 1
ATOM 636 N N . VAL A 1 87 ? -7.882 -10.031 -13.463 1.00 96.94 87 VAL A N 1
ATOM 637 C CA . VAL A 1 87 ? -8.068 -11.274 -12.703 1.00 96.94 87 VAL A CA 1
ATOM 638 C C . VAL A 1 87 ? -9.221 -12.110 -13.259 1.00 96.94 87 VAL A C 1
ATOM 640 O O . VAL A 1 87 ? -9.102 -13.328 -13.338 1.00 96.94 87 VAL A O 1
ATOM 643 N N . ALA A 1 88 ? -10.327 -11.490 -13.679 1.00 97.25 88 ALA A N 1
ATOM 644 C CA . ALA A 1 88 ? -11.445 -12.222 -14.278 1.00 97.25 88 ALA A CA 1
ATOM 645 C C . ALA A 1 88 ? -11.051 -12.915 -15.596 1.00 97.25 88 ALA A C 1
ATOM 647 O O . ALA A 1 88 ? -11.516 -14.019 -15.874 1.00 97.25 88 ALA A O 1
ATOM 648 N N . LEU A 1 89 ? -10.175 -12.285 -16.385 1.00 97.44 89 LEU A N 1
ATOM 649 C CA . LEU A 1 89 ? -9.641 -12.848 -17.627 1.00 97.44 89 LEU A CA 1
ATOM 650 C C . LEU A 1 89 ? -8.539 -13.890 -17.380 1.00 97.44 89 LEU A C 1
ATOM 652 O O . LEU A 1 89 ? -8.414 -14.840 -18.150 1.00 97.44 89 LEU A O 1
ATOM 656 N N . GLN A 1 90 ? -7.743 -13.724 -16.322 1.00 96.69 90 GLN A N 1
ATOM 657 C CA . GLN A 1 90 ? -6.599 -14.582 -16.002 1.00 96.69 90 GLN A CA 1
ATOM 658 C C . GLN A 1 90 ? -6.593 -14.998 -14.518 1.00 96.69 90 GLN A C 1
ATOM 660 O O . GLN A 1 90 ? -5.660 -14.672 -13.779 1.00 96.69 90 GLN A O 1
ATOM 665 N N . PRO A 1 91 ? -7.588 -15.777 -14.054 1.00 96.62 91 PRO A N 1
ATOM 666 C CA . PRO A 1 91 ? -7.770 -16.055 -12.626 1.00 96.62 91 PRO A CA 1
ATOM 667 C C . PRO A 1 91 ? -6.645 -16.891 -12.003 1.00 96.62 91 PRO A C 1
ATOM 669 O O . PRO A 1 91 ? -6.490 -16.894 -10.783 1.00 96.62 91 PRO A O 1
ATOM 672 N N . GLY A 1 92 ? -5.852 -17.591 -12.821 1.00 96.62 92 GLY A N 1
ATOM 673 C CA . GLY A 1 92 ? -4.670 -18.339 -12.382 1.00 96.62 92 GLY A CA 1
ATOM 674 C C . GLY A 1 92 ? -3.388 -17.505 -12.269 1.00 96.62 92 GLY A C 1
ATOM 675 O O . GLY A 1 92 ? -2.372 -18.026 -11.815 1.00 96.62 92 GLY A O 1
ATOM 676 N N . SER A 1 93 ? -3.400 -16.234 -12.687 1.00 97.50 93 SER A N 1
ATOM 677 C CA . SER A 1 93 ? -2.207 -15.386 -12.681 1.00 97.50 93 SER A CA 1
ATOM 678 C C . SER A 1 93 ? -1.993 -14.730 -11.320 1.00 97.50 93 SER A C 1
ATOM 680 O O . SER A 1 93 ? -2.750 -13.855 -10.901 1.00 97.50 93 SER A O 1
ATOM 682 N N . VAL A 1 94 ? -0.914 -15.112 -10.634 1.00 97.31 94 VAL A N 1
ATOM 683 C CA . VAL A 1 94 ? -0.531 -14.496 -9.352 1.00 97.31 94 VAL A CA 1
ATOM 684 C C . VAL A 1 94 ? -0.142 -13.026 -9.525 1.00 97.31 94 VAL A C 1
ATOM 686 O O . VAL A 1 94 ? -0.378 -12.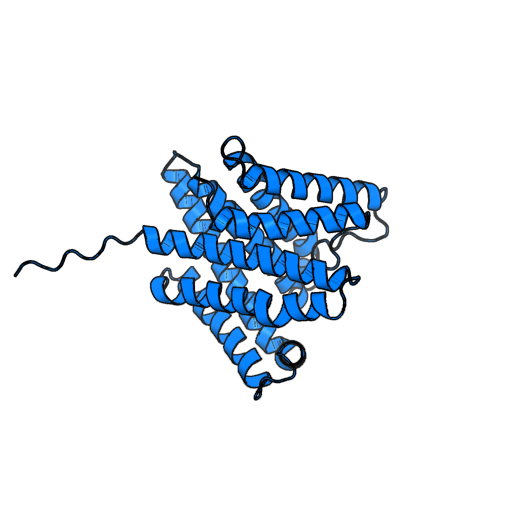238 -8.615 1.00 97.31 94 VAL A O 1
ATOM 689 N N . ALA A 1 95 ? 0.388 -12.633 -10.686 1.00 95.81 95 ALA A N 1
ATOM 690 C CA . ALA A 1 95 ? 0.701 -11.239 -10.994 1.00 95.81 95 ALA A CA 1
ATOM 691 C C . ALA A 1 95 ? -0.559 -10.358 -11.033 1.00 95.81 95 ALA A C 1
ATOM 693 O O . ALA A 1 95 ? -0.563 -9.279 -10.447 1.00 95.81 95 ALA A O 1
ATOM 694 N N . GLU A 1 96 ? -1.649 -10.835 -11.641 1.00 97.12 96 GLU A N 1
ATOM 695 C CA . GLU A 1 96 ? -2.902 -10.065 -11.694 1.00 97.12 96 GLU A CA 1
ATOM 696 C C . GLU A 1 96 ? -3.539 -9.951 -10.302 1.00 97.12 96 GLU A C 1
ATOM 698 O O . GLU A 1 96 ? -3.983 -8.880 -9.883 1.00 97.12 96 GLU A O 1
ATOM 703 N N . TRP A 1 97 ? -3.501 -11.036 -9.519 1.00 98.25 97 TRP A N 1
ATOM 704 C CA . TRP A 1 97 ? -3.920 -10.994 -8.117 1.00 98.25 97 TRP A CA 1
ATOM 705 C C . TRP A 1 97 ? -3.054 -10.058 -7.269 1.00 98.25 97 TRP A C 1
ATOM 707 O O . TRP A 1 97 ? -3.571 -9.436 -6.340 1.00 98.25 97 TRP A O 1
ATOM 717 N N . LEU A 1 98 ? -1.759 -9.931 -7.575 1.00 97.62 98 LEU A N 1
ATOM 718 C CA . LEU A 1 98 ? -0.862 -9.011 -6.881 1.00 97.62 98 LEU A CA 1
ATOM 719 C C . LEU A 1 98 ? -1.285 -7.552 -7.101 1.00 97.62 98 LEU A C 1
ATOM 721 O O . LEU A 1 98 ? -1.362 -6.811 -6.124 1.00 97.62 98 LEU A O 1
ATOM 725 N N . GLY A 1 99 ? -1.661 -7.168 -8.324 1.00 97.19 99 GLY A N 1
ATOM 726 C CA . GLY A 1 99 ? -2.182 -5.826 -8.616 1.00 97.19 99 GLY A CA 1
ATOM 727 C C . GLY A 1 99 ? -3.460 -5.487 -7.832 1.00 97.19 99 GLY A C 1
ATOM 728 O O . GLY A 1 99 ? -3.577 -4.397 -7.249 1.00 97.19 99 GLY A O 1
ATOM 729 N N . VAL A 1 100 ? -4.384 -6.454 -7.712 1.00 98.50 100 VAL A N 1
ATOM 730 C CA . VAL A 1 100 ? -5.557 -6.341 -6.823 1.00 98.50 100 VAL A CA 1
ATOM 731 C C . VAL A 1 100 ? -5.117 -6.176 -5.370 1.00 98.50 100 VAL A C 1
ATOM 733 O O . VAL A 1 100 ? -5.603 -5.275 -4.687 1.00 98.50 100 VAL A O 1
ATOM 736 N N . ALA A 1 101 ? -4.210 -7.027 -4.887 1.00 98.75 101 ALA A N 1
ATOM 737 C CA . ALA A 1 101 ? -3.785 -7.051 -3.491 1.00 98.75 101 ALA A CA 1
ATOM 738 C C . ALA A 1 101 ? -3.046 -5.772 -3.072 1.00 98.75 101 ALA A C 1
ATOM 740 O O . ALA A 1 101 ? -3.298 -5.256 -1.986 1.00 98.75 101 ALA A O 1
ATOM 741 N N . GLU A 1 102 ? -2.178 -5.216 -3.918 1.00 98.62 102 GLU A N 1
ATOM 742 C CA . GLU A 1 102 ? -1.489 -3.951 -3.643 1.00 98.62 102 GLU A CA 1
ATOM 743 C C . GLU A 1 102 ? -2.492 -2.799 -3.529 1.00 98.62 102 GLU A C 1
ATOM 745 O O . GLU A 1 102 ? -2.508 -2.067 -2.535 1.00 98.62 102 GLU A O 1
ATOM 750 N N . SER A 1 103 ? -3.401 -2.689 -4.498 1.00 98.62 103 SER A N 1
ATOM 751 C CA . SER A 1 103 ? -4.441 -1.657 -4.504 1.00 98.62 103 SER A CA 1
ATOM 752 C C . SER A 1 103 ? -5.398 -1.806 -3.313 1.00 98.62 103 SER A C 1
ATOM 754 O O . SER A 1 103 ? -5.693 -0.838 -2.608 1.00 98.62 103 SER A O 1
ATOM 756 N N . ALA A 1 104 ? -5.838 -3.030 -3.018 1.00 98.81 104 ALA A N 1
ATOM 757 C CA . ALA A 1 104 ? -6.741 -3.322 -1.911 1.00 98.81 104 ALA A CA 1
ATOM 758 C C . ALA A 1 104 ? -6.077 -3.128 -0.539 1.00 98.81 104 ALA A C 1
ATOM 760 O O . ALA A 1 104 ? -6.737 -2.666 0.393 1.00 98.81 104 ALA A O 1
ATOM 761 N N . ALA A 1 105 ? -4.779 -3.412 -0.397 1.00 98.88 105 ALA A N 1
ATOM 762 C CA . ALA A 1 105 ? -4.034 -3.153 0.832 1.00 98.88 105 ALA A CA 1
ATOM 763 C C . ALA A 1 105 ? -3.893 -1.648 1.103 1.00 98.88 105 ALA A C 1
ATOM 765 O O . ALA A 1 105 ? -4.112 -1.209 2.236 1.00 98.88 105 ALA A O 1
ATOM 766 N N . MET A 1 106 ? -3.601 -0.843 0.073 1.00 98.81 106 MET A N 1
ATOM 767 C CA . MET A 1 106 ? -3.612 0.619 0.198 1.00 98.81 106 MET A CA 1
ATOM 768 C C . MET A 1 106 ? -5.014 1.118 0.576 1.00 98.81 106 MET A C 1
ATOM 770 O O . MET A 1 106 ? -5.162 1.855 1.552 1.00 98.81 106 MET A O 1
ATOM 774 N N . ALA A 1 107 ? -6.062 0.627 -0.095 1.00 98.88 107 ALA A N 1
ATOM 775 C CA . ALA A 1 107 ? -7.449 0.951 0.238 1.00 98.88 107 ALA A CA 1
ATOM 776 C C . ALA A 1 107 ? -7.805 0.584 1.689 1.00 98.88 107 ALA A C 1
ATOM 778 O O . ALA A 1 107 ? -8.411 1.387 2.400 1.00 98.88 107 ALA A O 1
ATOM 779 N N . ALA A 1 108 ? -7.383 -0.591 2.167 1.00 98.75 108 ALA A N 1
ATOM 780 C CA . ALA A 1 108 ? -7.580 -1.033 3.544 1.00 98.75 108 ALA A CA 1
ATOM 781 C C . ALA A 1 108 ? -6.893 -0.098 4.552 1.00 98.75 108 ALA A C 1
ATOM 783 O O . ALA A 1 108 ? -7.483 0.200 5.592 1.00 98.75 108 ALA A O 1
ATOM 784 N N . GLY A 1 109 ? -5.705 0.424 4.229 1.00 98.44 109 GLY A N 1
ATOM 785 C CA . GLY A 1 109 ? -5.047 1.486 4.993 1.00 98.44 109 GLY A CA 1
ATOM 786 C C . GLY A 1 109 ? -5.889 2.760 5.077 1.00 98.44 109 GLY A C 1
ATOM 787 O O . GLY A 1 109 ? -6.097 3.294 6.169 1.00 98.44 109 GLY A O 1
ATOM 788 N N . GLY A 1 110 ? -6.452 3.206 3.952 1.00 98.44 110 GLY A N 1
ATOM 789 C CA . GLY A 1 110 ? -7.384 4.335 3.899 1.00 98.44 110 GLY A CA 1
ATOM 790 C C . GLY A 1 110 ? -8.647 4.108 4.739 1.00 98.44 110 GLY A C 1
ATOM 791 O O . GLY A 1 110 ? -8.998 4.958 5.558 1.00 98.44 110 GLY A O 1
ATOM 792 N N . VAL A 1 111 ? -9.293 2.941 4.611 1.00 98.62 111 VAL A N 1
ATOM 793 C CA . VAL A 1 111 ? -10.472 2.558 5.413 1.00 98.62 111 VAL A CA 1
ATOM 794 C C . VAL A 1 111 ? -10.122 2.527 6.899 1.00 98.62 111 VAL A C 1
ATOM 796 O O . VAL A 1 111 ? -10.874 3.053 7.723 1.00 98.62 111 VAL A O 1
ATOM 799 N N . ALA A 1 112 ? -8.968 1.954 7.249 1.00 97.69 112 ALA A N 1
ATOM 800 C CA . ALA A 1 112 ? -8.480 1.936 8.615 1.00 97.69 112 ALA A CA 1
ATOM 801 C C . ALA A 1 112 ? -8.265 3.363 9.125 1.00 97.69 112 ALA A C 1
ATOM 803 O O . ALA A 1 112 ? -8.724 3.677 10.209 1.00 97.69 112 ALA A O 1
ATOM 804 N N . LEU A 1 113 ? -7.644 4.276 8.386 1.00 97.50 113 LEU A N 1
ATOM 805 C CA . LEU A 1 113 ? -7.468 5.658 8.851 1.00 97.50 113 LEU A CA 1
ATOM 806 C C . LEU A 1 113 ? -8.794 6.437 8.919 1.00 97.50 113 LEU A C 1
ATOM 808 O O . LEU A 1 113 ? -8.988 7.253 9.823 1.00 97.50 113 LEU A O 1
ATOM 812 N N . PHE A 1 114 ? -9.718 6.193 7.992 1.00 97.69 114 PHE A N 1
ATOM 813 C CA . PHE A 1 114 ? -11.042 6.812 7.978 1.00 97.69 114 PHE A CA 1
ATOM 814 C C . PHE A 1 114 ? -11.887 6.372 9.174 1.00 97.69 114 PHE A C 1
ATOM 816 O O . PHE A 1 114 ? -12.498 7.211 9.836 1.00 97.69 114 PHE A O 1
ATOM 823 N N . ALA A 1 115 ? -11.862 5.086 9.526 1.00 96.50 115 ALA A N 1
ATOM 824 C CA . ALA A 1 115 ? -12.602 4.580 10.676 1.00 96.50 115 ALA A CA 1
ATOM 825 C C . ALA A 1 115 ? -12.189 5.269 11.995 1.00 96.50 115 ALA A C 1
ATOM 827 O O . ALA A 1 115 ? -13.007 5.357 12.903 1.00 96.50 115 ALA A O 1
ATOM 828 N N . ASP A 1 116 ? -10.967 5.819 12.105 1.00 93.56 116 ASP A N 1
ATOM 829 C CA . ASP A 1 116 ? -10.490 6.530 13.311 1.00 93.56 116 ASP A CA 1
ATOM 830 C C . ASP A 1 116 ? -11.210 7.867 13.504 1.00 93.56 116 ASP A C 1
ATOM 832 O O . ASP A 1 116 ? -11.171 8.442 14.585 1.00 93.56 116 ASP A O 1
ATOM 836 N N . THR A 1 117 ? -11.861 8.366 12.454 1.00 94.12 117 THR A N 1
ATOM 837 C CA . THR A 1 117 ? -12.577 9.647 12.458 1.00 94.12 117 THR A CA 1
ATOM 838 C C . THR A 1 117 ? -14.071 9.503 12.734 1.00 94.12 117 THR A C 1
ATOM 840 O O . THR A 1 117 ? -14.760 10.503 12.898 1.00 94.12 117 THR A O 1
ATOM 843 N N . LEU A 1 118 ? -14.598 8.274 12.755 1.00 94.81 118 LEU A N 1
ATOM 844 C CA . LEU A 1 118 ? -16.035 8.037 12.868 1.00 94.81 118 LEU A CA 1
ATOM 845 C C . LEU A 1 118 ? -16.475 7.973 14.320 1.00 94.81 118 LEU A C 1
ATOM 847 O O . LEU A 1 118 ? -16.076 7.055 15.020 1.00 94.81 118 LEU A O 1
ATOM 851 N N . GLU A 1 119 ? -17.377 8.846 14.750 1.00 94.25 119 GLU A N 1
ATOM 852 C CA . GLU A 1 119 ? -17.998 8.781 16.084 1.00 94.25 119 GLU A CA 1
ATOM 853 C C . GLU A 1 119 ? -18.939 7.576 16.244 1.00 94.25 119 GLU A C 1
ATOM 855 O O . GLU A 1 119 ? -19.014 6.981 17.315 1.00 94.25 119 GLU A O 1
ATOM 860 N N . ALA A 1 120 ? -19.609 7.159 15.164 1.00 95.12 120 ALA A N 1
ATOM 861 C CA . ALA A 1 120 ? -20.539 6.034 15.177 1.00 95.12 120 ALA A CA 1
ATOM 862 C C . ALA A 1 120 ? -19.815 4.687 15.373 1.00 95.12 120 ALA A C 1
ATOM 864 O O . ALA A 1 120 ? -19.275 4.107 14.423 1.00 95.12 120 ALA A O 1
ATOM 865 N N . GLU A 1 121 ? -19.862 4.158 16.598 1.00 93.19 121 GLU A N 1
ATOM 866 C CA . GLU A 1 121 ? -19.151 2.939 17.013 1.00 93.19 121 GLU A CA 1
ATOM 867 C C . GLU A 1 121 ? -19.481 1.718 16.138 1.00 93.19 121 GLU A C 1
ATOM 869 O O . GLU A 1 121 ? -18.591 0.946 15.776 1.00 93.19 121 GLU A O 1
ATOM 874 N N . THR A 1 122 ? -20.738 1.557 15.710 1.00 96.38 122 THR A N 1
ATOM 875 C CA . THR A 1 122 ? -21.147 0.453 14.824 1.00 96.38 122 THR A CA 1
ATOM 876 C C . THR A 1 122 ? -20.386 0.472 13.497 1.00 96.38 122 THR A C 1
ATOM 878 O O . THR A 1 122 ? -19.846 -0.553 13.073 1.00 96.38 122 THR A O 1
ATOM 881 N N . TRP A 1 123 ? -20.304 1.634 12.842 1.00 95.50 123 TRP A N 1
ATOM 882 C CA . TRP A 1 123 ? -19.591 1.785 11.572 1.00 95.50 123 TRP A CA 1
ATOM 883 C C . TRP A 1 123 ? -18.081 1.702 11.763 1.00 95.50 123 TRP A C 1
ATOM 885 O O . TRP A 1 123 ? -17.412 1.009 10.997 1.00 95.50 123 TRP A O 1
ATOM 895 N N . ARG A 1 124 ? -17.553 2.310 12.831 1.00 95.38 124 ARG A N 1
ATOM 896 C CA . ARG A 1 124 ? -16.144 2.191 13.223 1.00 95.38 124 ARG A CA 1
ATOM 897 C C . ARG A 1 124 ? -15.731 0.724 13.363 1.00 95.38 124 ARG A C 1
ATOM 899 O O . ARG A 1 124 ? -14.732 0.309 12.771 1.00 95.38 124 ARG A O 1
ATOM 906 N N . ARG A 1 125 ? -16.511 -0.091 14.084 1.00 94.44 125 ARG A N 1
ATOM 907 C CA . ARG A 1 125 ? -16.252 -1.531 14.262 1.00 94.44 125 ARG A CA 1
ATOM 908 C C . ARG A 1 125 ? -16.306 -2.300 12.949 1.00 94.44 125 ARG A C 1
ATOM 910 O O . ARG A 1 125 ? -15.381 -3.066 12.680 1.00 94.44 125 ARG A O 1
ATOM 917 N N . ARG A 1 126 ? -17.340 -2.079 12.130 1.00 96.94 126 ARG A N 1
ATOM 918 C CA . ARG A 1 126 ? -17.502 -2.748 10.827 1.00 96.94 126 ARG A CA 1
ATOM 919 C C . ARG A 1 126 ? -16.336 -2.453 9.885 1.00 96.94 126 ARG A C 1
ATOM 921 O O . ARG A 1 126 ? -15.750 -3.389 9.355 1.00 96.94 126 ARG A O 1
ATOM 928 N N . LEU A 1 127 ? -15.951 -1.184 9.744 1.00 97.38 127 LEU A N 1
ATOM 929 C CA . LEU A 1 127 ? -14.843 -0.774 8.875 1.00 97.38 127 LEU A CA 1
ATOM 930 C C . LEU A 1 127 ? -13.475 -1.220 9.401 1.00 97.38 127 LEU A C 1
ATOM 932 O O . LEU A 1 127 ? -12.582 -1.562 8.628 1.00 97.38 127 LEU A O 1
ATOM 936 N N . THR A 1 128 ? -13.305 -1.275 10.724 1.00 95.31 128 THR A N 1
ATOM 937 C CA . THR A 1 128 ? -12.087 -1.841 11.323 1.00 95.31 128 THR A CA 1
ATOM 938 C C . THR A 1 128 ? -11.987 -3.337 11.037 1.00 95.31 128 THR A C 1
ATOM 940 O O . THR A 1 128 ? -10.921 -3.841 10.697 1.00 95.31 128 THR A O 1
ATOM 943 N N . PHE A 1 129 ? -13.101 -4.061 11.156 1.00 96.00 129 PHE A N 1
ATOM 944 C CA . PHE A 1 129 ? -13.142 -5.478 10.823 1.00 96.00 129 PHE A CA 1
ATOM 945 C C . PHE A 1 129 ? -12.854 -5.703 9.335 1.00 96.00 129 PHE A C 1
ATOM 947 O O . PHE A 1 129 ? -11.979 -6.502 9.010 1.00 96.00 129 PHE A O 1
ATOM 954 N N . SER A 1 130 ? -13.529 -4.975 8.442 1.00 97.81 130 SER A N 1
ATOM 955 C CA . SER A 1 130 ? -13.373 -5.160 6.998 1.00 97.81 130 SER A CA 1
ATOM 956 C C . SER A 1 130 ? -11.967 -4.815 6.511 1.00 97.81 130 SER A C 1
ATOM 958 O O . SER A 1 130 ? -11.400 -5.586 5.745 1.00 97.81 130 SER A O 1
ATOM 960 N N . SER A 1 131 ? -11.368 -3.715 6.984 1.00 98.00 131 SER A N 1
ATOM 961 C CA . SER A 1 131 ? -9.994 -3.342 6.609 1.00 98.00 131 SER A CA 1
ATOM 962 C C . SER A 1 131 ? -8.967 -4.364 7.094 1.00 98.00 131 SER A C 1
ATOM 964 O O . SER A 1 131 ? -8.069 -4.724 6.339 1.00 98.00 131 SER A O 1
ATOM 966 N N . ARG A 1 132 ? -9.132 -4.906 8.309 1.00 98.00 132 ARG A N 1
ATOM 967 C CA . ARG A 1 132 ? -8.278 -5.982 8.830 1.00 98.00 132 ARG A CA 1
ATOM 968 C C . ARG A 1 132 ? -8.365 -7.249 7.975 1.00 98.00 132 ARG A C 1
ATOM 970 O O . ARG A 1 132 ? -7.328 -7.815 7.643 1.00 98.00 132 ARG A O 1
ATOM 977 N N . ILE A 1 133 ? -9.576 -7.687 7.622 1.00 98.56 133 ILE A N 1
ATOM 978 C CA . ILE A 1 133 ? -9.771 -8.882 6.787 1.00 98.56 133 ILE A CA 1
ATOM 979 C C . ILE A 1 133 ? -9.203 -8.661 5.383 1.00 98.56 133 ILE A C 1
ATOM 981 O O . ILE A 1 133 ? -8.428 -9.489 4.916 1.00 98.56 133 ILE A O 1
ATOM 985 N N . ALA A 1 134 ? -9.527 -7.533 4.743 1.00 98.69 134 ALA A N 1
ATOM 986 C CA . ALA A 1 134 ? -9.013 -7.195 3.419 1.00 98.69 134 ALA A CA 1
ATOM 987 C C . ALA A 1 134 ? -7.479 -7.174 3.401 1.00 98.69 134 ALA A C 1
ATOM 989 O O . ALA A 1 134 ? -6.867 -7.832 2.565 1.00 98.69 134 ALA A O 1
ATOM 990 N N . PHE A 1 135 ? -6.853 -6.500 4.369 1.00 98.81 135 PHE A N 1
ATOM 991 C CA . PHE A 1 135 ? -5.398 -6.463 4.479 1.00 98.81 135 PHE A CA 1
ATOM 992 C C . PHE A 1 135 ? -4.802 -7.855 4.718 1.00 98.81 135 PHE A C 1
ATOM 994 O O . PHE A 1 135 ? -3.845 -8.225 4.049 1.00 98.81 135 PHE A O 1
ATOM 1001 N N . GLY A 1 136 ? -5.404 -8.660 5.602 1.00 98.75 136 GLY A N 1
ATOM 1002 C CA . GLY A 1 136 ? -4.978 -10.039 5.844 1.00 98.75 136 GLY A CA 1
ATOM 1003 C C . GLY A 1 136 ? -4.988 -10.905 4.580 1.00 98.75 136 GLY A C 1
ATOM 1004 O O . GLY A 1 136 ? -4.021 -11.620 4.334 1.00 98.75 136 GLY A O 1
ATOM 1005 N N . LEU A 1 137 ? -6.026 -10.793 3.741 1.00 98.81 137 LEU A N 1
ATOM 1006 C CA . LEU A 1 137 ? -6.084 -11.472 2.440 1.00 98.81 137 LEU A CA 1
ATOM 1007 C C . LEU A 1 137 ? -4.982 -10.985 1.488 1.00 98.81 137 LEU A C 1
ATOM 1009 O O . LEU A 1 137 ? -4.328 -11.803 0.847 1.00 98.81 137 LEU A O 1
ATOM 1013 N N . CYS A 1 138 ? -4.735 -9.673 1.431 1.00 98.88 138 CYS A N 1
ATOM 1014 C CA . CYS A 1 138 ? -3.681 -9.103 0.586 1.00 98.88 138 CYS A CA 1
ATOM 1015 C C . CYS A 1 138 ? -2.294 -9.624 0.985 1.00 98.88 138 CYS A C 1
ATOM 1017 O O . CYS A 1 138 ? -1.499 -9.985 0.123 1.00 98.88 138 CYS A O 1
ATOM 1019 N N . LEU A 1 139 ? -2.025 -9.744 2.289 1.00 98.88 139 LEU A N 1
ATOM 1020 C CA . LEU A 1 139 ? -0.772 -10.308 2.788 1.00 98.88 139 LEU A CA 1
ATOM 1021 C C . LEU A 1 139 ? -0.577 -11.772 2.365 1.00 98.88 139 LEU A C 1
ATOM 1023 O O . LEU A 1 139 ? 0.548 -12.166 2.073 1.00 98.88 139 LEU A O 1
ATOM 1027 N N . LEU A 1 140 ? -1.642 -12.577 2.270 1.00 98.81 140 LEU A N 1
ATOM 1028 C CA . LEU A 1 140 ? -1.521 -13.938 1.733 1.00 98.81 140 LEU A CA 1
ATOM 1029 C C . LEU A 1 140 ? -1.091 -13.929 0.261 1.00 98.81 140 LEU A C 1
ATOM 1031 O O . LEU A 1 140 ? -0.237 -14.725 -0.123 1.00 98.81 140 LEU A O 1
ATOM 1035 N N . VAL A 1 141 ? -1.629 -13.007 -0.544 1.00 98.75 141 VAL A N 1
ATOM 1036 C CA . VAL A 1 141 ? -1.231 -12.842 -1.951 1.00 98.75 141 VAL A CA 1
ATOM 1037 C C . VAL A 1 141 ? 0.216 -12.360 -2.064 1.00 98.75 141 VAL A C 1
ATOM 1039 O O . VAL A 1 141 ? 0.969 -12.903 -2.869 1.00 98.75 141 VAL A O 1
ATOM 1042 N N . PHE A 1 142 ? 0.646 -11.410 -1.226 1.00 98.69 142 PHE A N 1
ATOM 1043 C CA . PHE A 1 142 ? 2.047 -10.970 -1.178 1.00 98.69 142 PHE A CA 1
ATOM 1044 C C . PHE A 1 142 ? 2.982 -12.116 -0.790 1.00 98.69 142 PHE A C 1
ATOM 1046 O O . PHE A 1 142 ? 4.044 -12.285 -1.382 1.00 98.69 142 PHE A O 1
ATOM 1053 N N . GLY A 1 143 ? 2.588 -12.935 0.184 1.00 98.69 143 GLY A N 1
ATOM 1054 C CA . GLY A 1 143 ? 3.346 -14.117 0.571 1.00 98.69 143 GLY A CA 1
ATOM 1055 C C . GLY A 1 143 ? 3.457 -15.127 -0.568 1.00 98.69 143 GLY A C 1
ATOM 1056 O O . GLY A 1 143 ? 4.554 -15.577 -0.884 1.00 98.69 143 GLY A O 1
ATOM 1057 N N . LEU A 1 144 ? 2.341 -15.431 -1.236 1.00 98.50 144 LEU A N 1
ATOM 1058 C CA . LEU A 1 144 ? 2.318 -16.322 -2.395 1.00 98.50 144 LEU A CA 1
ATOM 1059 C C . LEU A 1 144 ? 3.204 -15.803 -3.536 1.00 98.50 144 LEU A C 1
ATOM 1061 O O . LEU A 1 144 ? 3.960 -16.582 -4.117 1.00 98.50 144 LEU A O 1
ATOM 1065 N N . SER A 1 145 ? 3.158 -14.501 -3.833 1.00 98.06 145 SER A N 1
ATOM 1066 C CA . SER A 1 145 ? 3.957 -13.910 -4.910 1.00 98.06 145 SER A CA 1
ATOM 1067 C C . SER A 1 145 ? 5.461 -14.029 -4.651 1.00 98.06 145 SER A C 1
ATOM 1069 O O . SER A 1 145 ? 6.207 -14.301 -5.588 1.00 98.06 145 SER A O 1
ATOM 1071 N N . HIS A 1 146 ? 5.914 -13.947 -3.395 1.00 98.19 146 HIS A N 1
ATOM 1072 C CA . HIS A 1 146 ? 7.320 -14.181 -3.040 1.00 98.19 146 HIS A CA 1
ATOM 1073 C C . HIS A 1 146 ? 7.784 -15.608 -3.353 1.00 98.19 146 HIS A C 1
ATOM 1075 O O . HIS A 1 146 ? 8.943 -15.804 -3.706 1.00 98.19 146 HIS A O 1
ATOM 1081 N N . PHE A 1 147 ? 6.909 -16.609 -3.230 1.00 98.25 147 PHE A N 1
ATOM 1082 C CA . PHE A 1 147 ? 7.260 -17.994 -3.550 1.00 98.25 147 PHE A CA 1
ATOM 1083 C C . PHE A 1 147 ? 7.168 -18.279 -5.049 1.00 98.25 147 PHE A C 1
ATOM 1085 O O . PHE A 1 147 ? 8.057 -18.922 -5.604 1.00 98.25 147 PHE A O 1
ATOM 1092 N N . VAL A 1 148 ? 6.133 -17.769 -5.721 1.00 98.19 148 VAL A N 1
ATOM 1093 C CA . VAL A 1 148 ? 5.949 -17.950 -7.171 1.00 98.19 148 VAL A CA 1
ATOM 1094 C C . VAL A 1 148 ? 7.034 -17.226 -7.969 1.00 98.19 148 VAL A C 1
ATOM 1096 O O . VAL A 1 148 ? 7.547 -17.770 -8.944 1.00 98.19 148 VAL A O 1
ATOM 1099 N N . TYR A 1 149 ? 7.438 -16.035 -7.525 1.00 97.44 149 TYR A N 1
ATOM 1100 C CA . TYR A 1 149 ? 8.457 -15.213 -8.178 1.00 97.44 149 TYR A CA 1
ATOM 1101 C C . TYR A 1 149 ? 9.783 -15.198 -7.409 1.00 97.44 149 TYR A C 1
ATOM 1103 O O . TYR A 1 149 ? 10.545 -14.240 -7.512 1.00 97.44 149 TYR A O 1
ATOM 1111 N N . LEU A 1 150 ? 10.099 -16.270 -6.672 1.00 97.69 150 LEU A N 1
ATOM 1112 C CA . LEU A 1 150 ? 11.231 -16.325 -5.738 1.00 97.69 150 LEU A CA 1
ATOM 1113 C C . LEU A 1 150 ? 12.567 -15.886 -6.346 1.00 97.69 150 LEU A C 1
ATOM 1115 O O . LEU A 1 150 ? 13.315 -15.141 -5.716 1.00 97.69 150 LEU A O 1
ATOM 1119 N N . ALA A 1 151 ? 12.865 -16.316 -7.575 1.00 96.88 151 ALA A N 1
ATOM 1120 C CA . ALA A 1 151 ? 14.095 -15.933 -8.265 1.00 96.88 151 ALA A CA 1
ATOM 1121 C C . ALA A 1 151 ? 14.160 -14.421 -8.537 1.00 96.88 151 ALA A C 1
ATOM 1123 O O . ALA A 1 151 ? 15.202 -13.804 -8.327 1.00 96.88 151 ALA A O 1
ATOM 1124 N N . PHE A 1 152 ? 13.045 -13.817 -8.954 1.00 95.62 152 PHE A N 1
ATOM 1125 C CA . PHE A 1 152 ? 12.940 -12.375 -9.173 1.00 95.62 152 PHE A CA 1
ATOM 1126 C C . PHE A 1 152 ? 12.995 -11.607 -7.847 1.00 95.62 152 PHE A C 1
ATOM 1128 O O . PHE A 1 152 ? 13.757 -10.654 -7.710 1.00 95.62 152 PHE A O 1
ATOM 1135 N N . THR A 1 153 ? 12.274 -12.065 -6.824 1.00 95.69 153 THR A N 1
ATOM 1136 C CA . THR A 1 153 ? 12.316 -11.464 -5.486 1.00 95.69 153 THR A CA 1
ATOM 1137 C C . THR A 1 153 ? 13.724 -11.512 -4.887 1.00 95.69 153 THR A C 1
ATOM 1139 O O . THR A 1 153 ? 14.175 -10.533 -4.299 1.00 95.69 153 THR A O 1
ATOM 1142 N N . ALA A 1 154 ? 14.472 -12.602 -5.083 1.00 96.69 154 ALA A N 1
ATOM 1143 C CA . ALA A 1 154 ? 15.857 -12.710 -4.626 1.00 96.69 154 ALA A CA 1
ATOM 1144 C C . ALA A 1 154 ? 16.799 -11.707 -5.319 1.00 96.69 154 ALA A C 1
ATOM 1146 O O . ALA A 1 154 ? 17.766 -11.260 -4.702 1.00 96.69 154 ALA A O 1
ATOM 1147 N N . GLN A 1 155 ? 16.517 -11.315 -6.568 1.00 95.19 155 GLN A N 1
ATOM 1148 C CA . GLN A 1 155 ? 17.278 -10.269 -7.266 1.00 95.19 155 GLN A CA 1
ATOM 1149 C C . GLN A 1 155 ? 17.048 -8.882 -6.657 1.00 95.19 155 GLN A C 1
ATOM 1151 O O . GLN A 1 155 ? 17.948 -8.047 -6.704 1.00 95.19 155 GLN A O 1
ATOM 1156 N N . MET A 1 156 ? 15.882 -8.657 -6.040 1.00 92.44 156 MET A N 1
ATOM 1157 C CA . MET A 1 156 ? 15.570 -7.403 -5.349 1.00 92.44 156 MET A CA 1
ATOM 1158 C C . MET A 1 156 ? 16.300 -7.265 -4.011 1.00 92.44 156 MET A C 1
ATOM 1160 O O . MET A 1 156 ? 16.472 -6.150 -3.532 1.00 92.44 156 MET A O 1
ATOM 1164 N N . VAL A 1 157 ? 16.745 -8.368 -3.401 1.00 94.56 157 VAL A N 1
ATOM 1165 C CA . VAL A 1 157 ? 17.513 -8.337 -2.146 1.00 94.56 157 VAL A CA 1
ATOM 1166 C C . VAL A 1 157 ? 18.905 -7.729 -2.407 1.00 94.56 157 VAL A C 1
ATOM 1168 O O . VAL A 1 157 ? 19.536 -8.082 -3.413 1.00 94.56 157 VAL A O 1
ATOM 1171 N N . PRO A 1 158 ? 19.436 -6.851 -1.528 1.00 92.69 158 PRO A N 1
ATOM 1172 C CA . PRO A 1 158 ? 20.626 -6.075 -1.844 1.00 92.69 158 PRO A CA 1
ATOM 1173 C C . PRO A 1 158 ? 21.865 -6.918 -2.150 1.00 92.69 158 PRO A C 1
ATOM 1175 O O . PRO A 1 158 ? 22.176 -7.875 -1.441 1.00 92.69 158 PRO A O 1
ATOM 1178 N N . ALA A 1 159 ? 22.619 -6.445 -3.150 1.00 92.38 159 ALA A N 1
ATOM 1179 C CA . ALA A 1 159 ? 24.060 -6.613 -3.368 1.00 92.38 159 ALA A CA 1
ATOM 1180 C C . ALA A 1 159 ? 24.831 -7.478 -2.345 1.00 92.38 159 ALA A C 1
ATOM 1182 O O . ALA A 1 159 ? 25.323 -8.585 -2.575 1.00 92.38 159 ALA A O 1
ATOM 1183 N N . TRP A 1 160 ? 24.955 -6.853 -1.186 1.00 92.69 160 TRP A N 1
ATOM 1184 C CA . TRP A 1 160 ? 25.870 -7.177 -0.109 1.00 92.69 160 TRP A CA 1
ATOM 1185 C C . TRP A 1 160 ? 25.297 -8.181 0.897 1.00 92.69 160 TRP A C 1
ATOM 1187 O O . TRP A 1 160 ? 26.045 -8.689 1.728 1.00 92.69 160 TRP A O 1
ATOM 1197 N N . LEU A 1 161 ? 23.992 -8.471 0.851 1.00 93.50 161 LEU A N 1
ATOM 1198 C CA . LEU A 1 161 ? 23.361 -9.386 1.794 1.00 93.50 161 LEU A CA 1
ATOM 1199 C C . LEU A 1 161 ? 23.509 -10.833 1.284 1.00 93.50 161 LEU A C 1
ATOM 1201 O O . LEU A 1 161 ? 23.069 -11.137 0.167 1.00 93.50 161 LEU A O 1
ATOM 1205 N N . PRO A 1 162 ? 24.120 -11.746 2.064 1.00 94.81 162 PRO A N 1
ATOM 1206 C CA . PRO A 1 162 ? 24.218 -13.148 1.679 1.00 94.81 162 PRO A CA 1
ATOM 1207 C C . PRO A 1 162 ? 22.842 -13.826 1.738 1.00 94.81 162 PRO A C 1
ATOM 1209 O O . PRO A 1 162 ? 21.892 -13.304 2.319 1.00 94.81 162 PRO A O 1
ATOM 1212 N N . TRP A 1 163 ? 22.744 -15.026 1.158 1.00 95.38 163 TRP A N 1
ATOM 1213 C CA . TRP A 1 163 ? 21.545 -15.874 1.224 1.00 95.38 163 TRP A CA 1
ATOM 1214 C C . TRP A 1 163 ? 20.249 -15.182 0.754 1.00 95.38 163 TRP A C 1
ATOM 1216 O O . TRP A 1 163 ? 19.186 -15.303 1.359 1.00 95.38 163 TRP A O 1
ATOM 1226 N N . ARG A 1 164 ? 20.324 -14.464 -0.371 1.00 96.38 164 ARG A N 1
ATOM 1227 C CA . ARG A 1 164 ? 19.209 -13.668 -0.914 1.00 96.38 164 ARG A CA 1
ATOM 1228 C C . ARG A 1 164 ? 17.917 -14.449 -1.134 1.00 96.38 164 ARG A C 1
ATOM 1230 O O . ARG A 1 164 ? 16.845 -13.962 -0.794 1.00 96.38 164 ARG A O 1
ATOM 1237 N N . THR A 1 165 ? 18.012 -15.679 -1.635 1.00 97.31 165 THR A N 1
ATOM 1238 C CA . THR A 1 165 ? 16.853 -16.572 -1.787 1.00 97.31 165 THR A CA 1
ATOM 1239 C C . THR A 1 165 ? 16.219 -16.920 -0.439 1.00 97.31 165 THR A C 1
ATOM 1241 O O . THR A 1 165 ? 14.998 -17.000 -0.341 1.00 97.31 165 THR A O 1
ATOM 1244 N N . GLY A 1 166 ? 17.032 -17.080 0.611 1.00 97.69 166 GLY A N 1
ATOM 1245 C CA . GLY A 1 166 ? 16.554 -17.302 1.975 1.00 97.69 166 GLY A CA 1
ATOM 1246 C C . GLY A 1 166 ? 15.774 -16.110 2.507 1.00 97.69 166 GLY A C 1
ATOM 1247 O O . GLY A 1 166 ? 14.680 -16.291 3.030 1.00 97.69 166 GLY A O 1
ATOM 1248 N N . TRP A 1 167 ? 16.279 -14.892 2.296 1.00 97.62 167 TRP A N 1
ATOM 1249 C CA . TRP A 1 167 ? 15.560 -13.670 2.663 1.00 97.62 167 TRP A CA 1
ATOM 1250 C C . TRP A 1 167 ? 14.253 -13.502 1.892 1.00 97.62 167 TRP A C 1
ATOM 1252 O O . TRP A 1 167 ? 13.236 -13.216 2.514 1.00 97.62 167 TRP A O 1
ATOM 1262 N N . ALA A 1 168 ? 14.247 -13.752 0.581 1.00 97.31 168 ALA A N 1
ATOM 1263 C CA . ALA A 1 168 ? 13.030 -13.706 -0.229 1.00 97.31 168 ALA A CA 1
ATOM 1264 C C . ALA A 1 168 ? 11.971 -14.725 0.245 1.00 97.31 168 ALA A C 1
ATOM 1266 O O . ALA A 1 168 ? 10.788 -14.399 0.347 1.00 97.31 168 ALA A O 1
ATOM 1267 N N . ALA A 1 169 ? 12.387 -15.944 0.603 1.00 98.25 169 ALA A N 1
ATOM 1268 C CA . ALA A 1 169 ? 11.488 -16.945 1.176 1.00 98.25 169 ALA A CA 1
ATOM 1269 C C . ALA A 1 169 ? 11.012 -16.557 2.590 1.00 98.25 169 ALA A C 1
ATOM 1271 O O . ALA A 1 169 ? 9.834 -16.720 2.913 1.00 98.25 169 ALA A O 1
ATOM 1272 N N . ALA A 1 170 ? 11.902 -16.013 3.427 1.00 98.19 170 ALA A N 1
ATOM 1273 C CA . ALA A 1 170 ? 11.588 -15.585 4.787 1.00 98.19 170 ALA A CA 1
ATOM 1274 C C . ALA A 1 170 ? 10.583 -14.427 4.806 1.00 98.19 170 ALA A C 1
ATOM 1276 O O . ALA A 1 170 ? 9.635 -14.453 5.591 1.00 98.19 170 ALA A O 1
ATOM 1277 N N . THR A 1 171 ? 10.733 -13.440 3.919 1.00 98.06 171 THR A N 1
ATOM 1278 C CA . THR A 1 171 ? 9.761 -12.350 3.795 1.00 98.06 171 THR A CA 1
ATOM 1279 C C . THR A 1 171 ? 8.434 -12.848 3.231 1.00 98.06 171 THR A C 1
ATOM 1281 O O . THR A 1 171 ? 7.383 -12.423 3.710 1.00 98.06 171 THR A O 1
ATOM 1284 N N . GLY A 1 172 ? 8.445 -13.800 2.292 1.00 98.50 172 GLY A N 1
ATOM 1285 C CA . GLY A 1 172 ? 7.234 -14.486 1.828 1.00 98.50 172 GLY A CA 1
ATOM 1286 C C . GLY A 1 172 ? 6.479 -15.179 2.966 1.00 98.50 172 GLY A C 1
ATOM 1287 O O . GLY A 1 172 ? 5.289 -14.934 3.170 1.00 98.50 172 GLY A O 1
ATOM 1288 N N . ALA A 1 173 ? 7.182 -15.969 3.782 1.00 98.75 173 ALA A N 1
ATOM 1289 C CA . ALA A 1 173 ? 6.615 -16.610 4.968 1.00 98.75 173 ALA A CA 1
ATOM 1290 C C . ALA A 1 173 ? 6.100 -15.582 5.990 1.00 98.75 173 ALA A C 1
ATOM 1292 O O . ALA A 1 173 ? 5.016 -15.758 6.547 1.00 98.75 173 ALA A O 1
ATOM 1293 N N . GLY A 1 174 ? 6.831 -14.483 6.196 1.00 98.69 174 GLY A N 1
ATOM 1294 C CA . GLY A 1 174 ? 6.421 -13.376 7.060 1.00 98.69 174 GLY A CA 1
ATOM 1295 C C . GLY A 1 174 ? 5.089 -12.754 6.633 1.00 98.69 174 GLY A C 1
ATOM 1296 O O . GLY A 1 174 ? 4.211 -12.557 7.474 1.00 98.69 174 GLY A O 1
ATOM 1297 N N . HIS A 1 175 ? 4.895 -12.520 5.331 1.00 98.81 175 HIS A N 1
ATOM 1298 C CA . HIS A 1 175 ? 3.614 -12.056 4.791 1.00 98.81 175 HIS A CA 1
ATOM 1299 C C . HIS A 1 175 ? 2.491 -13.072 5.025 1.00 98.81 175 HIS A C 1
ATOM 1301 O O . HIS A 1 175 ? 1.426 -12.682 5.498 1.00 98.81 175 HIS A O 1
ATOM 1307 N N . VAL A 1 176 ? 2.719 -14.369 4.779 1.00 98.81 176 VAL A N 1
ATOM 1308 C CA . VAL A 1 176 ? 1.702 -15.411 5.025 1.00 98.81 176 VAL A CA 1
ATOM 1309 C C . VAL A 1 176 ? 1.30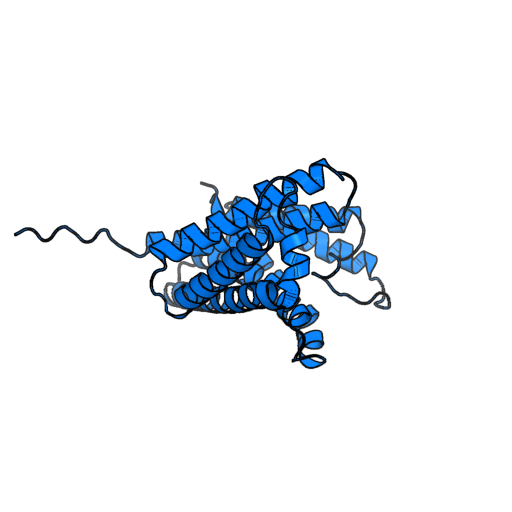4 -15.458 6.501 1.00 98.81 176 VAL A C 1
ATOM 1311 O O . VAL A 1 176 ? 0.119 -15.395 6.824 1.00 98.81 176 VAL A O 1
ATOM 1314 N N . LEU A 1 177 ? 2.279 -15.529 7.411 1.00 98.62 177 LEU A N 1
ATOM 1315 C CA . LEU A 1 177 ? 2.030 -15.597 8.853 1.00 98.62 177 LEU A CA 1
ATOM 1316 C C . LEU A 1 177 ? 1.298 -14.352 9.358 1.00 98.62 177 LEU A C 1
ATOM 1318 O O . LEU A 1 177 ? 0.342 -14.467 10.130 1.00 98.62 177 LEU A O 1
ATOM 1322 N N . ALA A 1 178 ? 1.700 -13.169 8.891 1.00 98.56 178 ALA A N 1
ATOM 1323 C CA . ALA A 1 178 ? 0.995 -11.937 9.197 1.00 98.56 178 ALA A CA 1
ATOM 1324 C C . ALA A 1 178 ? -0.431 -11.963 8.628 1.00 98.56 178 ALA A C 1
ATOM 1326 O O . ALA A 1 178 ? -1.372 -11.678 9.361 1.00 98.56 178 ALA A O 1
ATOM 1327 N N . GLY A 1 179 ? -0.628 -12.381 7.377 1.00 98.62 179 GLY A N 1
ATOM 1328 C CA . GLY A 1 179 ? -1.952 -12.523 6.769 1.00 98.62 179 GLY A CA 1
ATOM 1329 C C . GLY A 1 179 ? -2.880 -13.413 7.591 1.00 98.62 179 GLY A C 1
ATOM 1330 O O . GLY A 1 179 ? -3.983 -12.996 7.944 1.00 98.62 179 GLY A O 1
ATOM 1331 N N . LEU A 1 180 ? -2.407 -14.592 8.003 1.00 98.62 180 LEU A N 1
ATOM 1332 C CA . LEU A 1 180 ? -3.162 -15.508 8.861 1.00 98.62 180 LEU A CA 1
ATOM 1333 C C . LEU A 1 180 ? -3.510 -14.879 10.216 1.00 98.62 180 LEU A C 1
ATOM 1335 O O . LEU A 1 180 ? -4.667 -14.947 10.630 1.00 98.62 180 LEU A O 1
ATOM 1339 N N . ALA A 1 181 ? -2.558 -14.208 10.871 1.00 98.00 181 ALA A N 1
ATOM 1340 C CA . ALA A 1 181 ? -2.790 -13.492 12.127 1.00 98.00 181 ALA A CA 1
ATOM 1341 C C . ALA A 1 181 ? -3.851 -12.385 11.976 1.00 98.00 181 ALA A C 1
ATOM 1343 O O . ALA A 1 181 ? -4.777 -12.268 12.791 1.00 98.00 181 ALA A O 1
ATOM 1344 N N . PHE A 1 182 ? -3.746 -11.603 10.895 1.00 97.69 182 PHE A N 1
ATOM 1345 C CA . PHE A 1 182 ? -4.697 -10.562 10.520 1.00 97.69 182 PHE A CA 1
ATOM 1346 C C . PHE A 1 182 ? -6.076 -11.123 10.207 1.00 97.69 182 PHE A C 1
ATOM 1348 O O . PHE A 1 182 ? -7.044 -10.482 10.586 1.00 97.69 182 PHE A O 1
ATOM 1355 N N . LEU A 1 183 ? -6.209 -12.313 9.626 1.00 98.19 183 LEU A N 1
ATOM 1356 C CA . LEU A 1 183 ? -7.507 -12.947 9.379 1.00 98.19 183 LEU A CA 1
ATOM 1357 C C . LEU A 1 183 ? -8.119 -13.521 10.6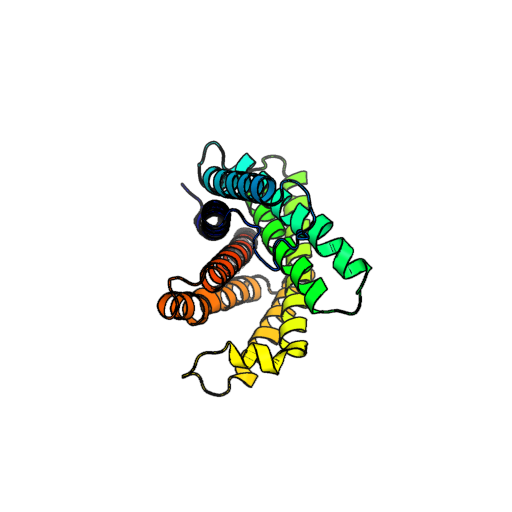59 1.00 98.19 183 LEU A C 1
ATOM 1359 O O . LEU A 1 183 ? -9.261 -13.203 11.004 1.00 98.19 183 LEU A O 1
ATOM 1363 N N . SER A 1 184 ? -7.340 -14.292 11.418 1.00 97.00 184 SER A N 1
ATOM 1364 C CA . SER A 1 184 ? -7.807 -14.982 12.621 1.00 97.00 184 SER A CA 1
ATOM 1365 C C . SER A 1 184 ? -7.974 -14.068 13.833 1.00 97.00 184 SER A C 1
ATOM 1367 O O . SER A 1 184 ? -8.494 -14.512 14.854 1.00 97.00 184 SER A O 1
ATOM 1369 N N . ASN A 1 185 ? -7.506 -12.818 13.751 1.00 94.88 185 ASN A N 1
ATOM 1370 C CA . ASN A 1 185 ? -7.425 -11.889 14.879 1.00 94.88 185 ASN A CA 1
ATOM 1371 C C . ASN A 1 185 ? -6.593 -12.451 16.049 1.00 94.88 185 ASN A C 1
ATOM 1373 O O . ASN A 1 185 ? -6.911 -12.205 17.211 1.00 94.88 185 ASN A O 1
ATOM 1377 N N . ARG A 1 186 ? -5.557 -13.251 15.759 1.00 93.62 186 ARG A N 1
ATOM 1378 C CA . ARG A 1 186 ? -4.686 -13.873 16.774 1.00 93.62 186 ARG A CA 1
ATOM 1379 C C . ARG A 1 186 ? -3.237 -13.497 16.512 1.00 93.62 186 ARG A C 1
ATOM 1381 O O . ARG A 1 186 ? -2.831 -13.421 15.364 1.00 93.62 186 ARG A O 1
ATOM 1388 N N . GLY A 1 187 ? -2.464 -13.247 17.569 1.00 92.81 187 GLY A N 1
ATOM 1389 C CA . GLY A 1 187 ? -1.040 -12.905 17.443 1.00 92.81 187 GLY A CA 1
ATOM 1390 C C . GLY A 1 187 ? -0.752 -11.508 16.873 1.00 92.81 187 GLY A C 1
ATOM 1391 O O . GLY A 1 187 ? 0.387 -11.231 16.507 1.00 92.81 187 GLY A O 1
ATOM 1392 N N . LEU A 1 188 ? -1.741 -10.605 16.817 1.00 93.56 188 LEU A N 1
ATOM 1393 C CA . LEU A 1 188 ? -1.586 -9.267 16.219 1.00 93.56 188 LEU A CA 1
ATOM 1394 C C . LEU A 1 188 ? -0.530 -8.398 16.912 1.00 93.56 188 LEU A C 1
ATOM 1396 O O . LEU A 1 188 ? 0.095 -7.571 16.251 1.00 93.56 188 LEU A O 1
ATOM 1400 N N . LYS A 1 189 ? -0.279 -8.620 18.211 1.00 90.56 189 LYS A N 1
ATOM 1401 C CA . LYS A 1 189 ? 0.804 -7.953 18.950 1.00 90.56 189 LYS A CA 1
ATOM 1402 C C . LYS A 1 189 ? 2.182 -8.203 18.351 1.00 90.56 189 LYS A C 1
ATOM 1404 O O . LYS A 1 189 ? 3.001 -7.295 18.355 1.00 90.56 189 LYS A O 1
ATOM 1409 N N . ALA A 1 190 ? 2.425 -9.414 17.854 1.00 94.62 190 ALA A N 1
ATOM 1410 C CA . ALA A 1 190 ? 3.682 -9.776 17.211 1.00 94.62 190 ALA A CA 1
ATOM 1411 C C . ALA A 1 190 ? 3.617 -9.513 15.701 1.00 94.62 190 ALA A C 1
ATOM 1413 O O . ALA A 1 190 ? 4.515 -8.892 15.139 1.00 94.62 190 ALA A O 1
ATOM 1414 N N . ALA A 1 191 ? 2.524 -9.922 15.049 1.00 96.69 191 ALA A N 1
ATOM 1415 C CA . ALA A 1 191 ? 2.378 -9.825 13.601 1.00 96.69 191 ALA A CA 1
ATOM 1416 C C . ALA A 1 191 ? 2.328 -8.375 13.092 1.00 96.69 191 ALA A C 1
ATOM 1418 O O . ALA A 1 191 ? 2.941 -8.077 12.073 1.00 96.69 191 ALA A O 1
ATOM 1419 N N . GLY A 1 192 ? 1.637 -7.470 13.795 1.00 96.94 192 GLY A N 1
ATOM 1420 C CA . GLY A 1 192 ? 1.499 -6.057 13.427 1.00 96.94 192 GLY A CA 1
ATOM 1421 C C . GLY A 1 192 ? 2.828 -5.291 13.324 1.00 96.94 192 GLY A C 1
ATOM 1422 O O . GLY A 1 192 ? 3.122 -4.757 12.253 1.00 96.94 192 GLY A O 1
ATOM 1423 N N . PRO A 1 193 ? 3.656 -5.231 14.385 1.00 97.81 193 PRO A N 1
ATOM 1424 C CA . PRO A 1 193 ? 4.959 -4.577 14.293 1.00 97.81 193 PRO A CA 1
ATOM 1425 C C . PRO A 1 193 ? 5.906 -5.313 13.344 1.00 97.81 193 PRO A C 1
ATOM 1427 O O . PRO A 1 193 ? 6.673 -4.654 12.650 1.00 97.81 193 PRO A O 1
ATOM 1430 N N . ALA A 1 194 ? 5.843 -6.649 13.270 1.00 98.06 194 ALA A N 1
ATOM 1431 C CA . ALA A 1 194 ? 6.698 -7.428 12.377 1.00 98.06 194 ALA A CA 1
ATOM 1432 C C . ALA A 1 194 ? 6.418 -7.127 10.896 1.00 98.06 194 ALA A C 1
ATOM 1434 O O . ALA A 1 194 ? 7.355 -6.842 10.154 1.00 98.06 194 ALA A O 1
ATOM 1435 N N . ILE A 1 195 ? 5.146 -7.126 10.467 1.00 98.50 195 ILE A N 1
ATOM 1436 C CA . ILE A 1 195 ? 4.798 -6.817 9.072 1.00 98.50 195 ILE A CA 1
ATOM 1437 C C . ILE A 1 195 ? 5.132 -5.363 8.728 1.00 98.50 195 ILE A C 1
ATOM 1439 O O . ILE A 1 195 ? 5.726 -5.105 7.684 1.00 98.50 195 ILE A O 1
ATOM 1443 N N . PHE A 1 196 ? 4.839 -4.419 9.629 1.00 98.44 196 PHE A N 1
ATOM 1444 C CA . PHE A 1 196 ? 5.213 -3.019 9.438 1.00 98.44 196 PHE A CA 1
ATOM 1445 C C . PHE A 1 196 ? 6.734 -2.852 9.320 1.00 98.44 196 PHE A C 1
ATOM 1447 O O . PHE A 1 196 ? 7.203 -2.226 8.373 1.00 98.44 196 PHE A O 1
ATOM 1454 N N . GLY A 1 197 ? 7.501 -3.429 10.249 1.00 98.44 197 GLY A N 1
ATOM 1455 C CA . GLY A 1 197 ? 8.959 -3.338 10.266 1.00 98.44 197 GLY A CA 1
ATOM 1456 C C . GLY A 1 197 ? 9.596 -3.970 9.031 1.00 98.44 197 GLY A C 1
ATOM 1457 O O . GLY A 1 197 ? 10.492 -3.379 8.434 1.00 98.44 197 GLY A O 1
ATOM 1458 N N . MET A 1 198 ? 9.089 -5.124 8.593 1.00 98.56 198 MET A N 1
ATOM 1459 C CA . MET A 1 198 ? 9.539 -5.778 7.367 1.00 98.56 198 MET A CA 1
ATOM 1460 C C . MET A 1 198 ? 9.287 -4.897 6.134 1.00 98.56 198 MET A C 1
ATOM 1462 O O . MET A 1 198 ? 10.217 -4.650 5.371 1.00 98.56 198 MET A O 1
ATOM 1466 N N . MET A 1 199 ? 8.079 -4.353 5.956 1.00 98.50 199 MET A N 1
ATOM 1467 C CA . MET A 1 199 ? 7.768 -3.492 4.803 1.00 98.50 199 MET A CA 1
ATOM 1468 C C . MET A 1 199 ? 8.546 -2.167 4.841 1.00 98.50 199 MET A C 1
ATOM 1470 O O . MET A 1 199 ? 9.090 -1.736 3.824 1.00 98.50 199 MET A O 1
ATOM 1474 N N . ALA A 1 200 ? 8.698 -1.566 6.025 1.00 98.44 200 ALA A N 1
ATOM 1475 C CA . ALA A 1 200 ? 9.542 -0.390 6.220 1.00 98.44 200 ALA A CA 1
ATOM 1476 C C . ALA A 1 200 ? 11.011 -0.679 5.871 1.00 98.44 200 ALA A C 1
ATOM 1478 O O . ALA A 1 200 ? 11.677 0.164 5.267 1.00 98.44 200 ALA A O 1
ATOM 1479 N N . SER A 1 201 ? 11.510 -1.881 6.179 1.00 97.94 201 SER A N 1
ATOM 1480 C CA . SER A 1 201 ? 12.864 -2.284 5.795 1.00 97.94 201 SER A CA 1
ATOM 1481 C C . SER A 1 201 ? 13.045 -2.331 4.277 1.00 97.94 201 SER A C 1
ATOM 1483 O O . SER A 1 201 ? 14.115 -1.975 3.798 1.00 97.94 201 SER A O 1
ATOM 1485 N N . PHE A 1 202 ? 12.010 -2.670 3.497 1.00 97.50 202 PHE A N 1
ATOM 1486 C CA . PHE A 1 202 ? 12.099 -2.647 2.032 1.00 97.50 202 PHE A CA 1
ATOM 1487 C C . PHE A 1 202 ? 12.226 -1.225 1.501 1.00 97.50 202 PHE A C 1
ATOM 1489 O O . PHE A 1 202 ? 13.029 -0.971 0.605 1.00 97.50 202 PHE A O 1
ATOM 1496 N N . VAL A 1 203 ? 11.490 -0.276 2.087 1.00 97.81 203 VAL A N 1
ATOM 1497 C CA . VAL A 1 203 ? 11.632 1.144 1.741 1.00 97.81 203 VAL A CA 1
ATOM 1498 C C . VAL A 1 203 ? 13.074 1.603 1.969 1.00 97.81 203 VAL A C 1
ATOM 1500 O O . VAL A 1 203 ? 13.684 2.184 1.075 1.00 97.81 203 VAL A O 1
ATOM 1503 N N . VAL A 1 204 ? 13.640 1.294 3.137 1.00 97.81 204 VAL A N 1
ATOM 1504 C CA . VAL A 1 204 ? 14.976 1.764 3.534 1.00 97.81 204 VAL A CA 1
ATOM 1505 C C . VAL A 1 204 ? 16.107 1.042 2.804 1.00 97.81 204 VAL A C 1
ATOM 1507 O O . VAL A 1 204 ? 17.061 1.685 2.378 1.00 97.81 204 VAL A O 1
ATOM 1510 N N . LEU A 1 205 ? 16.031 -0.281 2.676 1.00 96.12 205 LEU A N 1
ATOM 1511 C CA . LEU A 1 205 ? 17.133 -1.108 2.179 1.00 96.12 205 LEU A CA 1
ATOM 1512 C C . LEU A 1 205 ? 17.065 -1.367 0.672 1.00 96.12 205 LEU A C 1
ATOM 1514 O O . LEU A 1 205 ? 18.098 -1.680 0.083 1.00 96.12 205 LEU A O 1
ATOM 1518 N N . LEU A 1 206 ? 15.881 -1.267 0.056 1.00 95.12 206 LEU A N 1
ATOM 1519 C CA . LEU A 1 206 ? 15.691 -1.529 -1.375 1.00 95.12 206 LEU A CA 1
ATOM 1520 C C . LEU A 1 206 ? 15.364 -0.247 -2.135 1.00 95.12 206 LEU A C 1
ATOM 1522 O O . LEU A 1 206 ? 16.100 0.145 -3.033 1.00 95.12 206 LEU A O 1
ATOM 1526 N N . HIS A 1 207 ? 14.268 0.416 -1.775 1.00 97.44 207 HIS A N 1
ATOM 1527 C CA . HIS A 1 207 ? 13.710 1.489 -2.595 1.00 97.44 207 HIS A CA 1
ATOM 1528 C C . HIS A 1 207 ? 14.533 2.780 -2.540 1.00 97.44 207 HIS A C 1
ATOM 1530 O O . HIS A 1 207 ? 14.875 3.326 -3.587 1.00 97.44 207 HIS A O 1
ATOM 1536 N N . ILE A 1 208 ? 14.930 3.234 -1.345 1.00 97.31 208 ILE A N 1
ATOM 1537 C CA . ILE A 1 208 ? 15.778 4.427 -1.198 1.00 97.31 208 ILE A CA 1
ATOM 1538 C C . ILE A 1 208 ? 17.117 4.259 -1.945 1.00 97.31 208 ILE A C 1
ATOM 1540 O O . ILE A 1 208 ? 17.441 5.133 -2.750 1.00 97.31 208 ILE A O 1
ATOM 1544 N N . PRO A 1 209 ? 17.884 3.161 -1.773 1.00 96.69 209 PRO A N 1
ATOM 1545 C CA . PRO A 1 209 ? 19.124 2.960 -2.521 1.00 96.69 209 PRO A CA 1
ATOM 1546 C C . PRO A 1 209 ? 18.939 2.943 -4.039 1.00 96.69 209 PRO A C 1
ATOM 1548 O O . PRO A 1 209 ? 19.775 3.495 -4.749 1.00 96.69 209 PRO A O 1
ATOM 1551 N N . ARG A 1 210 ? 17.850 2.353 -4.551 1.00 96.31 210 ARG A N 1
ATOM 1552 C CA . ARG A 1 210 ? 17.580 2.320 -5.997 1.00 96.31 210 ARG A CA 1
ATOM 1553 C C . ARG A 1 210 ? 17.249 3.701 -6.557 1.00 96.31 210 ARG A C 1
ATOM 1555 O O . ARG A 1 210 ? 17.780 4.064 -7.598 1.00 96.31 210 ARG A O 1
ATOM 1562 N N . VAL A 1 211 ? 16.470 4.505 -5.832 1.00 97.88 211 VAL A N 1
ATOM 1563 C CA . VAL A 1 211 ? 16.230 5.912 -6.193 1.00 97.88 211 VAL A CA 1
ATOM 1564 C C . VAL A 1 211 ? 17.520 6.734 -6.144 1.00 97.88 211 VAL A C 1
ATOM 1566 O O . VAL A 1 211 ? 17.736 7.569 -7.011 1.00 97.88 211 VAL A O 1
ATOM 1569 N N . ILE A 1 212 ? 18.406 6.501 -5.169 1.00 98.19 212 ILE A N 1
ATOM 1570 C CA . ILE A 1 212 ? 19.713 7.180 -5.119 1.00 98.19 212 ILE A CA 1
ATOM 1571 C C . ILE A 1 212 ? 20.581 6.792 -6.324 1.00 98.19 212 ILE A C 1
ATOM 1573 O O . ILE A 1 212 ? 21.264 7.648 -6.883 1.00 98.19 212 ILE A O 1
ATOM 1577 N N . ALA A 1 213 ? 20.562 5.517 -6.720 1.00 97.31 213 ALA A N 1
ATOM 1578 C CA . ALA A 1 213 ? 21.326 5.019 -7.861 1.00 97.31 213 ALA A CA 1
ATOM 1579 C C . ALA A 1 213 ? 20.779 5.521 -9.209 1.00 97.31 213 ALA A C 1
ATOM 1581 O O . ALA A 1 213 ? 21.562 5.786 -10.118 1.00 97.31 213 ALA A O 1
ATOM 1582 N N . GLU A 1 214 ? 19.458 5.678 -9.335 1.00 97.50 214 GLU A N 1
ATOM 1583 C CA . GLU A 1 214 ? 18.797 6.134 -10.562 1.00 97.50 214 GLU A CA 1
ATOM 1584 C C . GLU A 1 214 ? 17.738 7.226 -10.276 1.00 97.50 214 GLU A C 1
ATOM 1586 O O . GLU A 1 214 ? 16.531 7.002 -10.408 1.00 97.50 214 GLU A O 1
ATOM 1591 N N . PRO A 1 215 ? 18.157 8.449 -9.897 1.00 97.38 215 PRO A N 1
ATOM 1592 C CA . PRO A 1 215 ? 17.252 9.482 -9.376 1.00 97.38 215 PRO A CA 1
ATOM 1593 C C . PRO A 1 215 ? 16.284 10.055 -10.413 1.00 97.38 215 PRO A C 1
ATOM 1595 O O . PRO A 1 215 ? 15.281 10.667 -10.045 1.00 97.38 215 PRO A O 1
ATOM 1598 N N . THR A 1 216 ? 16.557 9.868 -11.702 1.00 97.25 216 THR A N 1
ATOM 1599 C CA . THR A 1 216 ? 15.674 10.269 -12.805 1.00 97.25 216 THR A CA 1
ATOM 1600 C C . THR A 1 216 ? 14.657 9.185 -13.173 1.00 97.25 216 THR A C 1
ATOM 1602 O O . THR A 1 216 ? 13.758 9.437 -13.976 1.00 97.25 216 THR A O 1
ATOM 1605 N N . SER A 1 217 ? 14.755 7.988 -12.584 1.00 98.06 217 SER A N 1
ATOM 1606 C CA . SER A 1 217 ? 13.869 6.870 -12.894 1.00 98.06 217 SER A CA 1
ATOM 1607 C C . SER A 1 217 ? 12.496 7.049 -12.266 1.00 98.06 217 SER A C 1
ATOM 1609 O O . SER A 1 217 ? 12.286 6.863 -11.065 1.00 98.06 217 SER A O 1
ATOM 1611 N N . ARG A 1 218 ? 11.507 7.359 -13.110 1.00 97.44 218 ARG A N 1
ATOM 1612 C CA . ARG A 1 218 ? 10.095 7.422 -12.704 1.00 97.44 218 ARG A CA 1
ATOM 1613 C C . ARG A 1 218 ? 9.625 6.102 -12.087 1.00 97.44 218 ARG A C 1
ATOM 1615 O O . ARG A 1 218 ? 8.806 6.124 -11.169 1.00 97.44 218 ARG A O 1
ATOM 1622 N N . MET A 1 219 ? 10.118 4.965 -12.581 1.00 97.81 219 MET A N 1
ATOM 1623 C CA . MET A 1 219 ? 9.733 3.645 -12.078 1.00 97.81 219 MET A CA 1
ATOM 1624 C C . MET A 1 219 ? 10.215 3.433 -10.639 1.00 97.81 219 MET A C 1
ATOM 1626 O O . MET A 1 219 ? 9.415 3.045 -9.789 1.00 97.81 219 MET A O 1
ATOM 1630 N N . GLU A 1 220 ? 11.475 3.759 -10.333 1.00 97.88 220 GLU A N 1
ATOM 1631 C CA . GLU A 1 220 ? 12.023 3.630 -8.974 1.00 97.88 220 GLU A CA 1
ATOM 1632 C C . GLU A 1 220 ? 11.291 4.532 -7.973 1.00 97.88 220 GLU A C 1
ATOM 1634 O O . GLU A 1 220 ? 10.901 4.085 -6.889 1.00 97.88 220 GLU A O 1
ATOM 1639 N N . TRP A 1 221 ? 10.994 5.775 -8.361 1.00 98.50 221 TRP A N 1
ATOM 1640 C CA . TRP A 1 221 ? 10.172 6.674 -7.548 1.00 98.50 221 TRP A CA 1
ATOM 1641 C C . TRP A 1 221 ? 8.740 6.160 -7.351 1.00 98.50 221 TRP A C 1
ATOM 1643 O O . TRP A 1 221 ? 8.205 6.253 -6.245 1.00 98.50 221 TRP A O 1
ATOM 1653 N N . THR A 1 222 ? 8.125 5.582 -8.388 1.00 98.44 222 THR A N 1
ATOM 1654 C CA . THR A 1 222 ? 6.765 5.020 -8.303 1.00 98.44 222 THR A CA 1
ATOM 1655 C C . THR A 1 222 ? 6.731 3.817 -7.362 1.00 98.44 222 THR A C 1
ATOM 1657 O O . THR A 1 222 ? 5.900 3.783 -6.456 1.00 98.44 222 THR A O 1
ATOM 1660 N N . MET A 1 223 ? 7.670 2.874 -7.502 1.00 97.50 223 MET A N 1
ATOM 1661 C CA . MET A 1 223 ? 7.803 1.727 -6.595 1.00 97.50 223 MET A CA 1
ATOM 1662 C C . MET A 1 223 ? 8.002 2.173 -5.146 1.00 97.50 223 MET A C 1
ATOM 1664 O O . MET A 1 223 ? 7.350 1.654 -4.243 1.00 97.50 223 MET A O 1
ATOM 1668 N N . THR A 1 224 ? 8.859 3.173 -4.927 1.00 98.44 224 THR A N 1
ATOM 1669 C CA . THR A 1 224 ? 9.106 3.741 -3.597 1.00 98.44 224 THR A CA 1
ATOM 1670 C C . THR A 1 224 ? 7.830 4.323 -2.993 1.00 98.44 224 THR A C 1
ATOM 1672 O O . THR A 1 224 ? 7.514 4.058 -1.835 1.00 98.44 224 THR A O 1
ATOM 1675 N N . ALA A 1 225 ? 7.072 5.095 -3.774 1.00 98.56 225 ALA A N 1
ATOM 1676 C CA . ALA A 1 225 ? 5.833 5.722 -3.335 1.00 98.56 225 ALA A CA 1
ATOM 1677 C C . ALA A 1 225 ? 4.740 4.692 -2.997 1.00 98.56 225 ALA A C 1
ATOM 1679 O O . ALA A 1 225 ? 4.119 4.797 -1.937 1.00 98.56 225 ALA A O 1
ATOM 1680 N N . VAL A 1 226 ? 4.560 3.658 -3.827 1.00 98.56 226 VAL A N 1
ATOM 1681 C CA . VAL A 1 226 ? 3.639 2.545 -3.533 1.00 98.56 226 VAL A CA 1
ATOM 1682 C C . VAL A 1 226 ? 4.063 1.806 -2.265 1.00 98.56 226 VAL A C 1
ATOM 1684 O O . VAL A 1 226 ? 3.245 1.619 -1.361 1.00 98.56 226 VAL A O 1
ATOM 1687 N N . ALA A 1 227 ? 5.343 1.441 -2.149 1.00 98.31 227 ALA A N 1
ATOM 1688 C CA . ALA A 1 227 ? 5.872 0.757 -0.972 1.00 98.31 227 ALA A CA 1
ATOM 1689 C C . ALA A 1 227 ? 5.677 1.585 0.307 1.00 98.31 227 ALA A C 1
ATOM 1691 O O . ALA A 1 227 ? 5.342 1.040 1.362 1.00 98.31 227 ALA A O 1
ATOM 1692 N N . LEU A 1 228 ? 5.820 2.909 0.217 1.00 98.31 228 LEU A N 1
ATOM 1693 C CA . LEU A 1 228 ? 5.601 3.822 1.332 1.00 98.31 228 LEU A CA 1
ATOM 1694 C C . LEU A 1 228 ? 4.126 3.875 1.754 1.00 98.31 228 LEU A C 1
ATOM 1696 O O . LEU A 1 228 ? 3.830 3.786 2.948 1.00 98.31 228 LEU A O 1
ATOM 1700 N N . THR A 1 229 ? 3.190 3.944 0.802 1.00 98.75 229 THR A N 1
ATOM 1701 C CA . THR A 1 229 ? 1.748 3.895 1.097 1.00 98.75 229 THR A CA 1
ATOM 1702 C C . THR A 1 229 ? 1.341 2.553 1.695 1.00 98.75 229 THR A C 1
ATOM 1704 O O . THR A 1 229 ? 0.639 2.527 2.706 1.00 98.75 229 THR A O 1
ATOM 1707 N N . LEU A 1 230 ? 1.826 1.437 1.147 1.00 98.81 230 LEU A N 1
ATOM 1708 C CA . LEU A 1 230 ? 1.596 0.097 1.692 1.00 98.81 230 LEU A CA 1
ATOM 1709 C C . LEU A 1 230 ? 2.158 -0.050 3.117 1.00 98.81 230 LEU A C 1
ATOM 1711 O O . LEU A 1 230 ? 1.479 -0.563 4.008 1.00 98.81 230 LEU A O 1
ATOM 1715 N N . THR A 1 231 ? 3.360 0.470 3.366 1.00 98.69 231 THR A N 1
ATOM 1716 C CA . THR A 1 231 ? 3.967 0.508 4.707 1.00 98.69 231 THR A CA 1
ATOM 1717 C C . THR A 1 231 ? 3.130 1.359 5.667 1.00 98.69 231 THR A C 1
ATOM 1719 O O . THR A 1 231 ? 2.891 0.970 6.811 1.00 98.69 231 THR A O 1
ATOM 1722 N N . GLY A 1 232 ? 2.615 2.501 5.205 1.00 98.44 232 GLY A N 1
ATOM 1723 C CA . GLY A 1 232 ? 1.680 3.330 5.964 1.00 98.44 232 GLY A CA 1
ATOM 1724 C C . GLY A 1 232 ? 0.359 2.622 6.279 1.00 98.44 232 GLY A C 1
ATOM 1725 O O . GLY A 1 232 ? -0.160 2.765 7.387 1.00 98.44 232 GLY A O 1
ATOM 1726 N N . ALA A 1 233 ? -0.161 1.809 5.355 1.00 98.62 233 ALA A N 1
ATOM 1727 C CA . ALA A 1 233 ? -1.344 0.981 5.580 1.00 98.62 233 ALA A CA 1
ATOM 1728 C C . ALA A 1 233 ? -1.087 -0.074 6.669 1.00 98.62 233 ALA A C 1
ATOM 1730 O O . ALA A 1 233 ? -1.869 -0.177 7.619 1.00 98.62 233 ALA A O 1
ATOM 1731 N N . ALA A 1 234 ? 0.050 -0.776 6.593 1.00 98.50 234 ALA A N 1
ATOM 1732 C CA . ALA A 1 234 ? 0.491 -1.714 7.625 1.00 98.50 234 ALA A CA 1
ATOM 1733 C C . ALA A 1 234 ? 0.603 -1.030 8.997 1.00 98.50 234 ALA A C 1
ATOM 1735 O O . ALA A 1 234 ? 0.111 -1.550 10.000 1.00 98.50 234 ALA A O 1
ATOM 1736 N N . PHE A 1 235 ? 1.175 0.179 9.041 1.00 97.88 235 PHE A N 1
ATOM 1737 C CA . PHE A 1 235 ? 1.306 0.945 10.279 1.00 97.88 235 PHE A CA 1
ATOM 1738 C C . PHE A 1 235 ? -0.051 1.356 10.862 1.00 97.88 235 PHE A C 1
ATOM 1740 O O . PHE A 1 235 ? -0.285 1.238 12.070 1.00 97.88 235 PHE A O 1
ATOM 1747 N N . ALA A 1 236 ? -0.963 1.824 10.005 1.00 97.06 236 ALA A N 1
ATOM 1748 C CA . ALA A 1 236 ? -2.303 2.225 10.407 1.00 97.06 236 ALA A CA 1
ATOM 1749 C C . ALA A 1 236 ? -3.075 1.062 11.035 1.00 97.06 236 ALA A C 1
ATOM 1751 O O . ALA A 1 236 ? -3.735 1.243 12.058 1.00 97.06 236 ALA A O 1
ATOM 1752 N N . LEU A 1 237 ? -2.951 -0.129 10.456 1.00 96.81 237 LEU A N 1
ATOM 1753 C CA . LEU A 1 237 ? -3.589 -1.342 10.945 1.00 96.81 237 LEU A CA 1
ATOM 1754 C C . LEU A 1 237 ? -2.928 -1.888 12.219 1.00 96.81 237 LEU A C 1
ATOM 1756 O O . LEU A 1 237 ? -3.648 -2.250 13.146 1.00 96.81 237 LEU A O 1
ATOM 1760 N N . TRP A 1 238 ? -1.596 -1.866 12.328 1.00 94.06 238 TRP A N 1
ATOM 1761 C CA . TRP A 1 238 ? -0.887 -2.279 13.545 1.00 94.06 238 TRP A CA 1
ATOM 1762 C C . TRP A 1 238 ? -1.236 -1.408 14.763 1.00 94.06 238 TRP A C 1
ATOM 1764 O O . TRP A 1 238 ? -1.611 -1.928 15.814 1.00 94.06 238 TRP A O 1
ATOM 1774 N N . ARG A 1 239 ? -1.156 -0.074 14.663 1.00 88.50 239 ARG A N 1
ATOM 1775 C CA . ARG A 1 239 ? -1.396 0.801 15.832 1.00 88.50 239 ARG A CA 1
ATOM 1776 C C . ARG A 1 239 ? -2.788 0.621 16.436 1.00 88.50 239 ARG A C 1
ATOM 1778 O O . ARG A 1 239 ? -2.948 0.719 17.645 1.00 88.50 239 ARG A O 1
ATOM 1785 N N . ARG A 1 240 ? -3.771 0.269 15.609 1.00 80.06 240 ARG A N 1
ATOM 1786 C CA . ARG A 1 240 ? -5.141 -0.015 16.051 1.00 80.06 240 ARG A CA 1
ATOM 1787 C C . ARG A 1 240 ? -5.272 -1.303 16.849 1.00 80.06 240 ARG A C 1
ATOM 1789 O O . ARG A 1 240 ? -6.154 -1.397 17.696 1.00 80.06 240 ARG A O 1
ATOM 1796 N N . THR A 1 241 ? -4.450 -2.309 16.560 1.00 74.62 241 THR A N 1
ATOM 1797 C CA . THR A 1 241 ? -4.459 -3.558 17.330 1.00 74.62 241 THR A CA 1
ATOM 1798 C C . THR A 1 241 ? -3.777 -3.360 18.677 1.00 74.62 241 THR A C 1
ATOM 1800 O O . THR A 1 241 ? -4.197 -3.970 19.650 1.00 74.62 241 THR A O 1
ATOM 1803 N N . ALA A 1 242 ? -2.781 -2.470 18.751 1.00 68.75 242 ALA A N 1
ATOM 1804 C CA . ALA A 1 242 ? -2.126 -2.101 20.005 1.00 68.75 242 ALA A CA 1
ATOM 1805 C C . ALA A 1 242 ? -3.044 -1.302 20.954 1.00 68.75 242 ALA A C 1
ATOM 1807 O O . ALA A 1 242 ? -2.971 -1.481 22.159 1.00 68.75 242 ALA A O 1
ATOM 1808 N N . GLU A 1 243 ? -3.933 -0.458 20.420 1.00 63.44 243 GLU A N 1
ATOM 1809 C CA . GLU A 1 243 ? -4.852 0.391 21.206 1.00 63.44 243 GLU A CA 1
ATOM 1810 C C . GLU A 1 243 ? -6.068 -0.363 21.791 1.00 63.44 243 GLU A C 1
ATOM 1812 O O . GLU A 1 243 ? -6.811 0.199 22.591 1.00 63.44 243 GLU A O 1
ATOM 1817 N N . ARG A 1 244 ? -6.311 -1.620 21.390 1.00 56.50 244 ARG A N 1
ATOM 1818 C CA . ARG A 1 244 ? -7.496 -2.405 21.797 1.00 56.50 244 ARG A CA 1
ATOM 1819 C C . ARG A 1 244 ? -7.304 -3.283 23.029 1.00 56.50 244 ARG A C 1
ATOM 1821 O O . ARG A 1 244 ? -8.284 -3.868 23.485 1.00 56.50 244 ARG A O 1
ATOM 1828 N N . GLU A 1 245 ? -6.092 -3.403 23.551 1.00 49.69 245 GLU A N 1
ATOM 1829 C CA . GLU A 1 245 ? -5.825 -4.246 24.712 1.00 49.69 245 GLU A CA 1
ATOM 1830 C C . GLU A 1 245 ? -5.486 -3.374 25.927 1.00 49.69 245 GLU A C 1
ATOM 1832 O O . GLU A 1 245 ? -4.449 -2.711 25.906 1.00 49.69 245 GLU A O 1
ATOM 1837 N N . PRO A 1 246 ? -6.329 -3.354 26.980 1.00 45.47 246 PRO A N 1
ATOM 1838 C CA . PRO A 1 246 ? -5.886 -2.906 28.292 1.00 45.47 246 PRO A CA 1
ATOM 1839 C C . PRO A 1 246 ? -4.718 -3.797 28.727 1.00 45.47 246 PRO A C 1
ATOM 1841 O O . PRO A 1 246 ? -4.743 -5.007 28.477 1.00 45.47 246 PRO A O 1
ATOM 1844 N N . GLU A 1 247 ? -3.704 -3.222 29.378 1.00 48.28 247 GLU A N 1
ATOM 1845 C CA . GLU A 1 247 ? -2.808 -4.017 30.219 1.00 48.28 247 GLU A CA 1
ATOM 1846 C C . GLU A 1 247 ? -3.687 -4.889 31.114 1.00 48.28 247 GLU A C 1
ATOM 1848 O O . GLU A 1 247 ? -4.598 -4.385 31.771 1.00 48.28 247 GLU A O 1
ATOM 1853 N N . ALA A 1 248 ? -3.479 -6.206 31.068 1.00 49.97 248 ALA A N 1
ATOM 1854 C CA . ALA A 1 248 ? -4.101 -7.088 32.033 1.00 49.97 248 ALA A CA 1
ATOM 1855 C C . ALA A 1 248 ? -3.654 -6.593 33.409 1.00 49.97 248 ALA A C 1
ATOM 1857 O O . ALA A 1 248 ? -2.468 -6.669 33.733 1.00 49.97 248 ALA A O 1
ATOM 1858 N N . GLU A 1 249 ? -4.591 -6.015 34.157 1.00 46.44 249 GLU A N 1
ATOM 1859 C CA . GLU A 1 249 ? -4.386 -5.608 35.538 1.00 46.44 249 GLU A CA 1
ATOM 1860 C C . GLU A 1 249 ? -3.786 -6.819 36.264 1.00 46.44 249 GLU A C 1
ATOM 1862 O O . GLU A 1 249 ? -4.348 -7.920 36.160 1.00 46.44 249 GLU A O 1
ATOM 1867 N N . PRO A 1 250 ? -2.597 -6.696 36.885 1.00 53.31 250 PRO A N 1
ATOM 1868 C CA . PRO A 1 250 ? -2.003 -7.824 37.575 1.00 53.31 250 PRO A CA 1
ATOM 1869 C C . PRO A 1 250 ? -3.013 -8.273 38.621 1.00 53.31 250 PRO A C 1
ATOM 1871 O O . PRO A 1 250 ? -3.476 -7.460 39.420 1.00 53.31 250 PRO A O 1
ATOM 1874 N N . ALA A 1 251 ? -3.396 -9.549 38.560 1.00 55.78 251 ALA A N 1
ATOM 1875 C CA . ALA A 1 251 ? -4.289 -10.14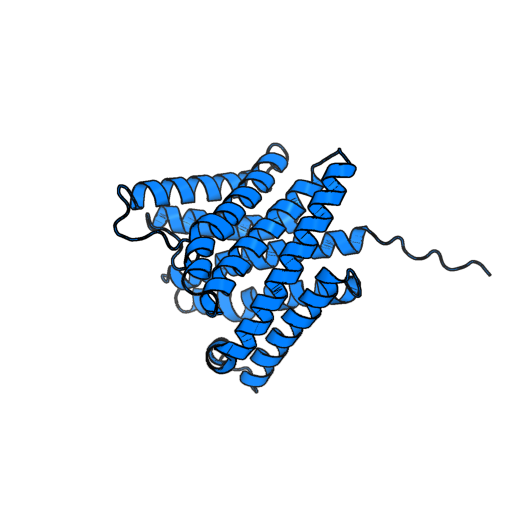2 39.536 1.00 55.78 251 ALA A CA 1
ATOM 1876 C C . ALA A 1 251 ? -3.697 -9.874 40.921 1.00 55.78 251 ALA A C 1
ATOM 1878 O O . ALA A 1 251 ? -2.659 -10.435 41.275 1.00 55.78 251 ALA A O 1
ATOM 1879 N N . VAL A 1 252 ? -4.328 -8.962 41.658 1.00 59.50 252 VAL A N 1
ATOM 1880 C CA . VAL A 1 252 ? -4.033 -8.729 43.064 1.00 59.50 252 VAL A CA 1
ATOM 1881 C C . VAL A 1 252 ? -4.407 -10.031 43.768 1.00 59.50 252 VAL A C 1
ATOM 1883 O O . VAL A 1 252 ? -5.588 -10.372 43.850 1.00 59.50 252 VAL A O 1
ATOM 1886 N N . GLN A 1 253 ? -3.386 -10.798 44.146 1.00 56.62 253 GLN A N 1
ATOM 1887 C CA . GLN A 1 253 ? -3.494 -11.924 45.070 1.00 56.62 253 GLN A CA 1
ATOM 1888 C C . GLN A 1 253 ? -3.366 -11.411 46.498 1.00 56.62 253 GLN A C 1
ATOM 1890 O O . GLN A 1 253 ? -2.506 -10.527 46.721 1.00 56.62 253 GLN A O 1
#

pLDDT: mean 94.65, std 9.74, range [45.47, 98.88]

Foldseek 3Di:
DFDPLLLLQLVLQLLLLVLLLVVLAALPLLQCDDPPDPPRSVVSNVLSVQSNVLSVLCRDPVRVLVSLQSQLVSLQCSLCVRLVVVCVVVVPDLSSVLSNLLSQLLSLLSLLSNLVVDPPVVSSVVSLLVSLLSNLVSLLSVLVCLVVCLVVQLVQQDPPDPPSSVVSNVSSVLSNVLSVCSNVVHPLLPSLVSNLVSLVCCLVRGLVVVCVVPVVDSNSSSVSSSSSNSSSSSNSSSVVSVVPDDDPDPPPD

Radius of gyration: 18.27 Å; chains: 1; bounding box: 47×38×72 Å